Protein AF-A0AAU9UPI0-F1 (afdb_monomer_lite)

pLDDT: mean 71.2, std 18.66, range [28.48, 95.56]

Foldseek 3Di:
DPPLAFLQVVCVLVVHHSVVSVVVVVVVVVCCVPPVVVVVVPPDDDDDPVPADQLRQLVPPDPVQCVVPWDPPDDSVPTGRRDDDDPPPPPDDDDPDPVCPLVVCCVPHPNDDDDPCNVVLVVLCVVQAPPFQVVVVLCVVVVVVPDDFDWDFDALPDVVLLLPFAADPVLLCSQQSHCPLVLSLLNLVVVCPDPVNLWTKIKTKDPDCPSVVVDDADAKTKMWMWTADSVDRPDIKIKMWIAHSPPVDHHNRRGRHIAMPPPLRRGSHHPPHRHHHSVNSNVCVCSNHSNDSDRPDPVSVVVDPPPDD

Structure (mmCIF, N/CA/C/O backbone):
data_AF-A0AAU9UPI0-F1
#
_entry.id   AF-A0AAU9UPI0-F1
#
loop_
_atom_site.group_PDB
_atom_site.id
_atom_site.type_symbol
_atom_site.label_atom_id
_atom_site.label_alt_id
_atom_site.label_comp_id
_atom_site.label_asym_id
_atom_site.label_entity_id
_atom_site.label_seq_id
_atom_site.pdbx_PDB_ins_code
_atom_site.Cartn_x
_atom_site.Cartn_y
_atom_site.Cartn_z
_atom_site.occupancy
_atom_site.B_iso_or_equiv
_atom_site.auth_seq_id
_atom_site.auth_comp_id
_atom_site.auth_asym_id
_atom_site.auth_atom_id
_atom_site.pdbx_PDB_model_num
ATOM 1 N N . MET A 1 1 ? 9.953 6.992 -20.271 1.00 35.91 1 MET A N 1
ATOM 2 C CA . MET A 1 1 ? 10.575 7.250 -18.953 1.00 35.91 1 MET A CA 1
ATOM 3 C C . MET A 1 1 ? 9.525 7.067 -17.866 1.00 35.91 1 MET A C 1
ATOM 5 O O . MET A 1 1 ? 8.541 7.793 -17.879 1.00 35.91 1 MET A O 1
ATOM 9 N N . ARG A 1 2 ? 9.667 6.083 -16.971 1.00 40.28 2 ARG A N 1
ATOM 10 C CA . ARG A 1 2 ? 8.806 5.971 -15.779 1.00 40.28 2 ARG A CA 1
ATOM 11 C C . ARG A 1 2 ? 9.519 6.663 -14.615 1.00 40.28 2 ARG A C 1
ATOM 13 O O . ARG A 1 2 ? 10.226 6.003 -13.868 1.00 40.28 2 ARG A O 1
ATOM 20 N N . THR A 1 3 ? 9.372 7.983 -14.499 1.00 50.25 3 THR A N 1
ATOM 21 C CA . THR A 1 3 ? 9.937 8.751 -13.368 1.00 50.25 3 THR A CA 1
ATOM 22 C C . THR A 1 3 ? 9.089 8.630 -12.103 1.00 50.25 3 THR A C 1
ATOM 24 O O . THR A 1 3 ? 9.560 8.927 -11.015 1.00 50.25 3 THR A O 1
ATOM 27 N N . GLY A 1 4 ? 7.844 8.159 -12.239 1.00 50.91 4 GLY A N 1
ATOM 28 C CA . GLY A 1 4 ? 6.889 8.146 -11.138 1.00 50.91 4 GLY A CA 1
ATOM 29 C C . GLY A 1 4 ? 6.166 9.479 -10.945 1.00 50.91 4 GLY A C 1
ATOM 30 O O . GLY A 1 4 ? 5.407 9.577 -9.989 1.00 50.91 4 GLY A O 1
ATOM 31 N N . ASP A 1 5 ? 6.324 10.458 -11.845 1.00 57.25 5 ASP A N 1
ATOM 32 C CA . ASP A 1 5 ? 5.633 11.759 -11.835 1.00 57.25 5 ASP A CA 1
ATOM 33 C C . ASP A 1 5 ? 4.417 11.794 -12.780 1.00 57.25 5 ASP A C 1
ATOM 35 O O . ASP A 1 5 ? 4.385 11.094 -13.797 1.00 57.25 5 ASP A O 1
ATOM 39 N N . SER A 1 6 ? 3.418 12.632 -12.477 1.00 64.06 6 SER A N 1
ATOM 40 C CA . SER A 1 6 ? 2.303 12.910 -13.392 1.00 64.06 6 SER A CA 1
ATOM 41 C C . SER A 1 6 ? 2.735 13.694 -14.640 1.00 64.06 6 SER A C 1
ATOM 43 O O . SER A 1 6 ? 3.698 14.461 -14.628 1.00 64.06 6 SER A O 1
ATOM 45 N N . ASN A 1 7 ? 1.957 13.572 -15.723 1.00 71.94 7 ASN A N 1
ATOM 46 C CA . ASN A 1 7 ? 2.166 14.355 -16.950 1.00 71.94 7 ASN A CA 1
ATOM 47 C C . ASN A 1 7 ? 2.102 15.865 -16.706 1.00 71.94 7 ASN A C 1
ATOM 49 O O . ASN A 1 7 ? 2.760 16.624 -17.410 1.00 71.94 7 ASN A O 1
ATOM 53 N N . LYS A 1 8 ? 1.319 16.301 -15.716 1.00 71.94 8 LYS A N 1
ATOM 54 C CA . LYS A 1 8 ? 1.231 17.702 -15.312 1.00 71.94 8 LYS A CA 1
ATOM 55 C C . LYS A 1 8 ? 2.552 18.187 -14.723 1.00 71.94 8 LYS A C 1
ATOM 57 O O . LYS A 1 8 ? 3.098 19.176 -15.198 1.00 71.94 8 LYS A O 1
ATOM 62 N N . ARG A 1 9 ? 3.100 17.440 -13.757 1.00 66.56 9 ARG A N 1
ATOM 63 C CA . ARG A 1 9 ? 4.395 17.731 -13.122 1.00 66.56 9 ARG A CA 1
ATOM 64 C C . ARG A 1 9 ? 5.530 17.715 -14.138 1.00 66.56 9 ARG A C 1
ATOM 66 O O . ARG A 1 9 ? 6.339 18.637 -14.172 1.00 66.56 9 ARG A O 1
ATOM 73 N N . LEU A 1 10 ? 5.551 16.711 -15.009 1.00 74.44 10 LEU A N 1
ATOM 74 C CA . LEU A 1 10 ? 6.509 16.661 -16.108 1.00 74.44 10 LEU A CA 1
ATOM 75 C C . LEU A 1 10 ? 6.316 17.845 -17.065 1.00 74.44 10 LEU A C 1
ATOM 77 O O . LEU A 1 10 ? 7.292 18.485 -17.430 1.00 74.44 10 LEU A O 1
ATOM 81 N N . GLY A 1 11 ? 5.079 18.218 -17.398 1.00 76.94 11 GLY A N 1
ATOM 82 C CA . GLY A 1 11 ? 4.784 19.428 -18.168 1.00 76.94 11 GLY A CA 1
ATOM 83 C C . GLY A 1 11 ? 5.414 20.679 -17.557 1.00 76.94 11 GLY A C 1
ATOM 84 O O . GLY A 1 11 ? 6.133 21.390 -18.255 1.00 76.94 11 GLY A O 1
ATOM 85 N N . THR A 1 12 ? 5.252 20.892 -16.249 1.00 74.62 12 THR A N 1
ATOM 86 C CA . THR A 1 12 ? 5.899 21.997 -15.524 1.00 74.62 12 THR A CA 1
ATOM 87 C C . THR A 1 12 ? 7.425 21.951 -15.646 1.00 74.62 12 THR A C 1
ATOM 89 O O . THR A 1 12 ? 8.037 22.969 -15.969 1.00 74.62 12 THR A O 1
ATOM 92 N N . ILE A 1 13 ? 8.043 20.778 -15.460 1.00 73.81 13 ILE A N 1
ATOM 93 C CA . ILE A 1 13 ? 9.501 20.586 -15.592 1.00 73.81 13 ILE A CA 1
ATOM 94 C C . ILE A 1 13 ? 9.976 20.944 -17.008 1.00 73.81 13 ILE A C 1
ATOM 96 O O . ILE A 1 13 ? 10.960 21.660 -17.178 1.00 73.81 13 ILE A O 1
ATOM 100 N N . PHE A 1 14 ? 9.244 20.499 -18.027 1.00 78.06 14 PHE A N 1
ATOM 101 C CA . PHE A 1 14 ? 9.532 20.773 -19.436 1.00 78.06 14 PHE A CA 1
ATOM 102 C C . PHE A 1 14 ? 8.963 22.117 -19.925 1.00 78.06 14 PHE A C 1
ATOM 104 O O . PHE A 1 14 ? 8.949 22.369 -21.130 1.00 78.06 14 PHE A O 1
ATOM 111 N N . LYS A 1 15 ? 8.503 22.985 -19.009 1.00 86.00 15 LYS A N 1
ATOM 112 C CA . LYS A 1 15 ? 7.939 24.318 -19.289 1.00 86.00 15 LYS A CA 1
ATOM 113 C C . LYS A 1 15 ? 6.852 24.298 -20.372 1.00 86.00 15 LYS A C 1
ATOM 115 O O . LYS A 1 15 ? 6.832 25.126 -21.280 1.00 86.00 15 LYS A O 1
ATOM 120 N N . THR A 1 16 ? 5.945 23.332 -20.288 1.00 85.81 16 THR A N 1
ATOM 121 C CA . THR A 1 16 ? 4.878 23.108 -21.264 1.00 85.81 16 THR A CA 1
ATOM 122 C C . THR A 1 16 ? 3.566 22.713 -20.581 1.00 85.81 16 THR A C 1
ATOM 124 O O . THR A 1 16 ? 3.542 22.335 -19.412 1.00 85.81 16 THR A O 1
ATOM 127 N N . SER A 1 17 ? 2.440 22.799 -21.295 1.00 86.75 17 SER A N 1
ATOM 128 C CA . SER A 1 17 ? 1.146 22.379 -20.733 1.00 86.75 17 SER A CA 1
ATOM 129 C C . SER A 1 17 ? 1.080 20.855 -20.569 1.00 86.75 17 SER A C 1
ATOM 131 O O . SER A 1 17 ? 1.670 20.131 -21.368 1.00 86.75 17 SER A O 1
ATOM 133 N N . GLU A 1 18 ? 0.298 20.345 -19.608 1.00 82.00 18 GLU A N 1
ATOM 134 C CA . GLU A 1 18 ? 0.057 18.896 -19.434 1.00 82.00 18 GLU A CA 1
ATOM 135 C C . GLU A 1 18 ? -0.369 18.224 -20.752 1.00 82.00 18 GLU A C 1
ATOM 137 O O . GLU A 1 18 ? 0.109 17.146 -21.109 1.00 82.00 18 GLU A O 1
ATOM 142 N N . ARG A 1 19 ? -1.237 18.895 -21.521 1.00 79.94 19 ARG A N 1
ATOM 143 C CA . ARG A 1 19 ? -1.724 18.406 -22.816 1.00 79.94 19 ARG A CA 1
ATOM 144 C C . ARG A 1 19 ? -0.609 18.353 -23.857 1.00 79.94 19 ARG A C 1
ATOM 146 O O . ARG A 1 19 ? -0.523 17.384 -24.612 1.00 79.94 19 ARG A O 1
ATOM 153 N N . THR A 1 20 ? 0.227 19.384 -23.917 1.00 84.19 20 THR A N 1
ATOM 154 C CA . THR A 1 20 ? 1.367 19.440 -24.839 1.00 84.19 20 THR A CA 1
ATOM 155 C C . THR A 1 20 ? 2.420 18.408 -24.453 1.00 84.19 20 THR A C 1
ATOM 157 O O . THR A 1 20 ? 2.877 17.680 -25.327 1.00 84.19 20 THR A O 1
ATOM 160 N N . PHE A 1 21 ? 2.729 18.258 -23.162 1.00 83.69 21 PHE A N 1
ATOM 161 C CA . PHE A 1 21 ? 3.631 17.220 -22.671 1.00 83.69 21 PHE A CA 1
ATOM 162 C C . PHE A 1 21 ? 3.115 15.820 -23.009 1.00 83.69 21 PHE A C 1
ATOM 164 O O . PHE A 1 21 ? 3.856 15.006 -23.548 1.00 83.69 21 PHE A O 1
ATOM 171 N N . GLY A 1 22 ? 1.826 15.550 -22.779 1.00 77.94 22 GLY A N 1
ATOM 172 C CA . GLY A 1 22 ? 1.206 14.281 -23.159 1.00 77.94 22 GLY A CA 1
ATOM 173 C C . GLY A 1 22 ? 1.334 13.989 -24.659 1.00 77.94 22 GLY A C 1
ATOM 174 O O . GLY A 1 22 ? 1.616 12.854 -25.041 1.00 77.94 22 GLY A O 1
ATOM 175 N N . ARG A 1 23 ? 1.203 15.013 -25.517 1.00 83.81 23 ARG A N 1
ATOM 176 C CA . ARG A 1 23 ? 1.463 14.891 -26.963 1.00 83.81 23 ARG A CA 1
ATOM 177 C C . ARG A 1 23 ? 2.935 14.628 -27.263 1.00 83.81 23 ARG A C 1
ATOM 179 O O . ARG A 1 23 ? 3.210 13.722 -28.034 1.00 83.81 23 ARG A O 1
ATOM 186 N N . MET A 1 24 ? 3.861 15.362 -26.648 1.00 81.75 24 MET A N 1
ATOM 187 C CA . MET A 1 24 ? 5.304 15.152 -26.816 1.00 81.75 24 MET A CA 1
ATOM 188 C C . MET A 1 24 ? 5.717 13.743 -26.393 1.00 81.75 24 MET A C 1
ATOM 190 O O . MET A 1 24 ? 6.461 13.086 -27.109 1.00 81.75 24 MET A O 1
ATOM 194 N N . LEU A 1 25 ? 5.193 13.247 -25.270 1.00 74.88 25 LEU A N 1
ATOM 195 C CA . LEU A 1 25 ? 5.440 11.891 -24.789 1.00 74.88 25 LEU A CA 1
ATOM 196 C C . LEU A 1 25 ? 4.897 10.849 -25.771 1.00 74.88 25 LEU A C 1
ATOM 198 O O . LEU A 1 25 ? 5.579 9.867 -26.059 1.00 74.88 25 LEU A O 1
ATOM 202 N N . LYS A 1 26 ? 3.692 11.075 -26.309 1.00 74.44 26 LYS A N 1
ATOM 203 C CA . LYS A 1 26 ? 3.104 10.222 -27.345 1.00 74.44 26 LYS A CA 1
ATOM 204 C C . LYS A 1 26 ? 3.970 10.213 -28.607 1.00 74.44 26 LYS A C 1
ATOM 206 O O . LYS A 1 26 ? 4.364 9.140 -29.037 1.00 74.44 26 LYS A O 1
ATOM 211 N N . THR A 1 27 ? 4.347 11.380 -29.126 1.00 78.69 27 THR A N 1
ATOM 212 C CA . THR A 1 27 ? 5.208 11.514 -30.311 1.00 78.69 27 THR A CA 1
ATOM 213 C C . THR A 1 27 ? 6.587 10.901 -30.091 1.00 78.69 27 THR A C 1
ATOM 215 O O . THR A 1 27 ? 7.084 10.204 -30.966 1.00 78.69 27 THR A O 1
ATOM 218 N N . ALA A 1 28 ? 7.197 11.088 -28.920 1.00 67.69 28 ALA A N 1
ATOM 219 C CA . ALA A 1 28 ? 8.463 10.446 -28.575 1.00 67.69 28 ALA A CA 1
ATOM 220 C C . ALA A 1 28 ? 8.321 8.918 -28.517 1.00 67.69 28 ALA A C 1
ATOM 222 O O . ALA A 1 28 ? 9.194 8.204 -28.994 1.00 67.69 28 ALA A O 1
ATOM 223 N N . THR A 1 29 ? 7.207 8.409 -27.983 1.00 59.78 29 THR A N 1
ATOM 224 C CA . THR A 1 29 ? 6.908 6.968 -27.968 1.00 59.78 29 THR A CA 1
ATOM 225 C C . THR A 1 29 ? 6.712 6.432 -29.386 1.00 59.78 29 THR A C 1
ATOM 227 O O . THR A 1 29 ? 7.269 5.395 -29.720 1.00 59.78 29 THR A O 1
ATOM 230 N N . GLU A 1 30 ? 5.971 7.145 -30.232 1.00 65.19 30 GLU A N 1
ATOM 231 C CA . GLU A 1 30 ? 5.756 6.793 -31.640 1.00 65.19 30 GLU A CA 1
ATOM 232 C C . GLU A 1 30 ? 7.063 6.825 -32.438 1.00 65.19 30 GLU A C 1
ATOM 234 O O . GLU A 1 30 ? 7.337 5.893 -33.179 1.00 65.19 30 GLU A O 1
ATOM 239 N N . SER A 1 31 ? 7.909 7.836 -32.233 1.00 62.84 31 SER A N 1
ATOM 240 C CA . SER A 1 31 ? 9.221 7.936 -32.893 1.00 62.84 31 SER A CA 1
ATOM 241 C C . SER A 1 31 ? 10.154 6.817 -32.424 1.00 62.84 31 SER A C 1
ATOM 243 O O . SER A 1 31 ? 10.840 6.188 -33.220 1.00 62.84 31 SER A O 1
ATOM 245 N N . LEU A 1 32 ? 10.132 6.474 -31.132 1.00 54.03 32 LEU A N 1
ATOM 246 C CA . LEU A 1 32 ? 10.860 5.306 -30.637 1.00 54.03 32 LEU A CA 1
ATOM 247 C C . LEU A 1 32 ? 10.332 4.003 -31.258 1.00 54.03 32 LEU A C 1
ATOM 249 O O . LEU A 1 32 ? 11.124 3.129 -31.579 1.00 54.03 32 LEU A O 1
ATOM 253 N N . LEU A 1 33 ? 9.021 3.859 -31.455 1.00 54.03 33 LEU A N 1
ATOM 254 C CA . LEU A 1 33 ? 8.425 2.662 -32.060 1.00 54.03 33 LEU A CA 1
ATOM 255 C C . LEU A 1 33 ? 8.643 2.559 -33.574 1.00 54.03 33 LEU A C 1
ATOM 257 O O . LEU A 1 33 ? 8.732 1.445 -34.080 1.00 54.03 33 LEU A O 1
ATOM 261 N N . ASN A 1 34 ? 8.708 3.685 -34.281 1.00 57.69 34 ASN A N 1
ATOM 262 C CA . ASN A 1 34 ? 8.797 3.726 -35.742 1.00 57.69 34 ASN A CA 1
ATOM 263 C C . ASN A 1 34 ? 10.236 3.852 -36.248 1.00 57.69 34 ASN A C 1
ATOM 265 O O . ASN A 1 34 ? 10.554 3.311 -37.301 1.00 57.69 34 ASN A O 1
ATOM 269 N N . ASP A 1 35 ? 11.106 4.518 -35.490 1.00 60.16 35 ASP A N 1
ATOM 270 C CA . ASP A 1 35 ? 12.477 4.792 -35.916 1.00 60.16 35 ASP A CA 1
ATOM 271 C C . ASP A 1 35 ? 13.465 3.958 -35.097 1.00 60.16 35 ASP A C 1
ATOM 273 O O . ASP A 1 35 ? 14.293 3.242 -35.649 1.00 60.16 35 ASP A O 1
ATOM 277 N N . PHE A 1 36 ? 13.359 3.972 -33.765 1.00 50.38 36 PHE A N 1
ATOM 278 C CA . PHE A 1 36 ? 14.353 3.325 -32.900 1.00 50.38 36 PHE A CA 1
ATOM 279 C C . PHE A 1 36 ? 14.189 1.799 -32.823 1.00 50.38 36 PHE A C 1
ATOM 281 O O . PHE A 1 36 ? 15.163 1.070 -33.005 1.00 50.38 36 PHE A O 1
ATOM 288 N N . VAL A 1 37 ? 12.971 1.299 -32.588 1.00 49.59 37 VAL A N 1
ATOM 289 C CA . VAL A 1 37 ? 12.676 -0.142 -32.485 1.00 49.59 37 VAL A CA 1
ATOM 290 C C . VAL A 1 37 ? 12.970 -0.871 -33.799 1.00 49.59 37 VAL A C 1
ATOM 292 O O . VAL A 1 37 ? 13.623 -1.911 -33.735 1.00 49.59 37 VAL A O 1
ATOM 295 N N . PRO A 1 38 ? 12.597 -0.353 -34.986 1.00 50.03 38 PRO A N 1
ATOM 296 C CA . PRO A 1 38 ? 12.927 -1.004 -36.242 1.00 50.03 38 PRO A CA 1
ATOM 297 C C . PRO A 1 38 ? 14.422 -0.949 -36.521 1.00 50.03 38 PRO A C 1
ATOM 299 O O . PRO A 1 38 ? 14.971 -1.971 -36.897 1.00 50.03 38 PRO A O 1
ATOM 302 N N . ILE A 1 39 ? 15.121 0.161 -36.261 1.00 48.25 39 ILE A N 1
ATOM 303 C CA . ILE A 1 39 ? 16.579 0.230 -36.465 1.00 48.25 39 ILE A CA 1
ATOM 304 C C . ILE A 1 39 ? 17.319 -0.779 -35.571 1.00 48.25 39 ILE A C 1
ATOM 306 O O . ILE A 1 39 ? 18.186 -1.492 -36.071 1.00 48.25 39 ILE A O 1
ATOM 310 N N . LEU A 1 40 ? 16.935 -0.930 -34.299 1.00 40.62 40 LEU A N 1
ATOM 311 C CA . LEU A 1 40 ? 17.481 -1.964 -33.404 1.00 40.62 40 LEU A CA 1
ATOM 312 C C . LEU A 1 40 ? 17.065 -3.391 -33.796 1.00 40.62 40 LEU A C 1
ATOM 314 O O . LEU A 1 40 ? 17.844 -4.317 -33.608 1.00 40.62 40 LEU A O 1
ATOM 318 N N . CYS A 1 41 ? 15.874 -3.580 -34.371 1.00 41.84 41 CYS A N 1
ATOM 319 C CA . CYS A 1 41 ? 15.445 -4.875 -34.916 1.00 41.84 41 CYS A CA 1
ATOM 320 C C . CYS A 1 41 ? 16.104 -5.210 -36.265 1.00 41.84 41 CYS A C 1
ATOM 322 O O . CYS A 1 41 ? 16.160 -6.379 -36.641 1.00 41.84 41 CYS A O 1
ATOM 324 N N . THR A 1 42 ? 16.580 -4.208 -37.009 1.00 40.50 42 THR A N 1
ATOM 325 C CA . THR A 1 42 ? 17.110 -4.379 -38.372 1.00 40.50 42 THR A CA 1
ATOM 326 C C . THR A 1 42 ? 18.639 -4.448 -38.379 1.00 40.50 42 THR A C 1
ATOM 328 O O . THR A 1 42 ? 19.208 -5.198 -39.172 1.00 40.50 42 THR A O 1
ATOM 331 N N . LEU A 1 43 ? 19.330 -3.735 -37.479 1.00 41.00 43 LEU A N 1
ATOM 332 C CA . LEU A 1 43 ? 20.790 -3.786 -37.343 1.00 41.00 43 LEU A CA 1
ATOM 333 C C . LEU A 1 43 ? 21.232 -4.788 -36.263 1.00 41.00 43 LEU A C 1
ATOM 335 O O . LEU A 1 43 ? 21.648 -4.423 -35.169 1.00 41.00 43 LEU A O 1
ATOM 339 N N . TYR A 1 44 ? 21.245 -6.049 -36.697 1.00 38.56 44 TYR A N 1
ATOM 340 C CA . TYR A 1 44 ? 21.911 -7.226 -36.132 1.00 38.56 44 TYR A CA 1
ATOM 341 C C . TYR A 1 44 ? 21.112 -8.096 -35.142 1.00 38.56 44 TYR A C 1
ATOM 343 O O . TYR A 1 44 ? 21.105 -7.882 -33.939 1.00 38.56 44 TYR A O 1
ATOM 351 N N . VAL A 1 45 ? 20.666 -9.240 -35.684 1.00 43.41 45 VAL A N 1
ATOM 352 C CA . VAL A 1 45 ? 20.845 -10.562 -35.059 1.00 43.41 45 VAL A CA 1
ATOM 353 C C . VAL A 1 45 ? 19.800 -10.942 -33.984 1.00 43.41 45 VAL A C 1
ATOM 355 O O . VAL A 1 45 ? 19.891 -10.600 -32.812 1.00 43.41 45 VAL A O 1
ATOM 358 N N . TYR A 1 46 ? 18.860 -11.783 -34.442 1.00 44.41 46 TYR A N 1
ATOM 359 C CA . TYR A 1 46 ? 17.815 -12.545 -33.733 1.00 44.41 46 TYR A CA 1
ATOM 360 C C . TYR A 1 46 ? 16.436 -11.869 -33.576 1.00 44.41 46 TYR A C 1
ATOM 362 O O . TYR A 1 46 ? 16.221 -11.062 -32.681 1.00 44.41 46 TYR A O 1
ATOM 370 N N . LEU A 1 47 ? 15.475 -12.382 -34.370 1.00 45.91 47 LEU A N 1
ATOM 371 C CA . LEU A 1 47 ? 14.002 -12.286 -34.247 1.00 45.91 47 LEU A CA 1
ATOM 372 C C . LEU A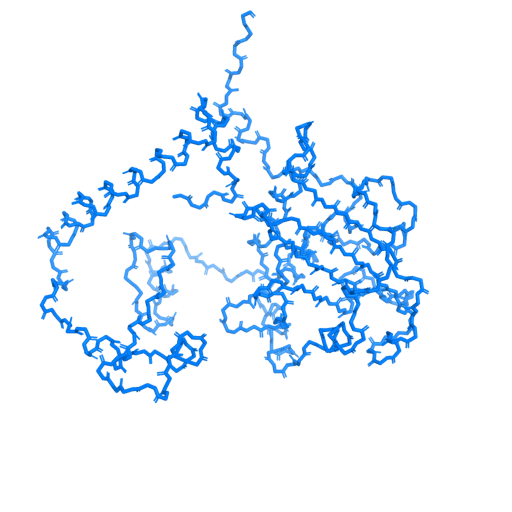 1 47 ? 13.301 -11.192 -35.090 1.00 45.91 47 LEU A C 1
ATOM 374 O O . LEU A 1 47 ? 12.558 -10.366 -34.572 1.00 45.91 47 LEU A O 1
ATOM 378 N N . GLY A 1 48 ? 13.455 -11.234 -36.422 1.00 44.78 48 GLY A N 1
ATOM 379 C CA . GLY A 1 48 ? 12.572 -10.500 -37.355 1.00 44.78 48 GLY A CA 1
ATOM 380 C C . GLY A 1 48 ? 11.139 -11.061 -37.365 1.00 44.78 48 GLY A C 1
ATOM 381 O O . GLY A 1 48 ? 10.974 -12.227 -37.040 1.00 44.78 48 GLY A O 1
ATOM 382 N N . PHE A 1 49 ? 10.104 -10.282 -37.715 1.00 42.62 49 PHE A N 1
ATOM 383 C CA . PHE A 1 49 ? 8.664 -10.630 -37.575 1.00 42.62 49 PHE A CA 1
ATOM 384 C C . PHE A 1 49 ? 8.216 -11.993 -38.140 1.00 42.62 49 PHE A C 1
ATOM 386 O O . PHE A 1 49 ? 7.187 -12.515 -37.718 1.00 42.62 49 PHE A O 1
ATOM 393 N N . ASP A 1 50 ? 9.008 -12.605 -39.014 1.00 49.38 50 ASP A N 1
ATOM 394 C CA . ASP A 1 50 ? 8.766 -13.942 -39.563 1.00 49.38 50 ASP A CA 1
ATOM 395 C C . ASP A 1 50 ? 9.095 -15.094 -38.589 1.00 49.38 50 ASP A C 1
ATOM 397 O O . ASP A 1 50 ? 8.857 -16.260 -38.896 1.00 49.38 50 ASP A O 1
ATOM 401 N N . HIS A 1 51 ? 9.641 -14.804 -37.401 1.00 53.22 51 HIS A N 1
ATOM 402 C CA . HIS A 1 51 ? 10.073 -15.831 -36.444 1.00 53.22 51 HIS A CA 1
ATOM 403 C C . HIS A 1 51 ? 8.933 -16.470 -35.638 1.00 53.22 51 HIS A C 1
ATOM 405 O O . HIS A 1 51 ? 9.095 -17.576 -35.117 1.00 53.22 51 HIS A O 1
ATOM 411 N N . ILE A 1 52 ? 7.807 -15.770 -35.468 1.00 57.16 52 ILE A N 1
ATOM 412 C CA . ILE A 1 52 ? 6.662 -16.274 -34.711 1.00 57.16 52 ILE A CA 1
ATOM 413 C C . ILE A 1 52 ? 5.355 -15.714 -35.271 1.00 57.16 52 ILE A C 1
ATOM 415 O O . ILE A 1 52 ? 5.122 -14.509 -35.327 1.00 57.16 52 ILE A O 1
ATOM 419 N N . THR A 1 53 ? 4.471 -16.609 -35.691 1.00 69.12 53 THR A N 1
ATOM 420 C CA . THR A 1 53 ? 3.138 -16.250 -36.181 1.00 69.12 53 THR A CA 1
ATOM 421 C C . THR A 1 53 ? 2.233 -15.825 -35.024 1.00 69.12 53 THR A C 1
ATOM 423 O O . THR A 1 53 ? 2.401 -16.262 -33.884 1.00 69.12 53 THR A O 1
ATOM 426 N N . ARG A 1 54 ? 1.194 -15.027 -35.310 1.00 69.62 54 ARG A N 1
ATOM 427 C CA . ARG A 1 54 ? 0.172 -14.650 -34.313 1.00 69.62 54 ARG A CA 1
ATOM 428 C C . ARG A 1 54 ? -0.399 -15.871 -33.582 1.00 69.62 54 ARG A C 1
ATOM 430 O O . ARG A 1 54 ? -0.572 -15.817 -32.370 1.00 69.62 54 ARG A O 1
ATOM 437 N N . ALA A 1 55 ? -0.667 -16.960 -34.304 1.00 71.31 55 ALA A N 1
ATOM 438 C CA . ALA A 1 55 ? -1.175 -18.201 -33.721 1.00 71.31 55 ALA A CA 1
ATOM 439 C C . ALA A 1 55 ? -0.184 -18.807 -32.712 1.00 71.31 55 ALA A C 1
ATOM 441 O O . ALA A 1 55 ? -0.578 -19.153 -31.602 1.00 71.31 55 ALA A O 1
ATOM 442 N N . GLN A 1 56 ? 1.109 -18.830 -33.047 1.00 69.12 56 GLN A N 1
ATOM 443 C CA . GLN A 1 56 ? 2.165 -19.307 -32.149 1.00 69.12 56 GLN A CA 1
ATOM 444 C C . GLN A 1 56 ? 2.359 -18.404 -30.920 1.00 69.12 56 GLN A C 1
ATOM 446 O O . GLN A 1 56 ? 2.708 -18.898 -29.852 1.00 69.12 56 GLN A O 1
ATOM 451 N N . VAL A 1 57 ? 2.123 -17.091 -31.025 1.00 69.56 57 VAL A N 1
ATOM 452 C CA . VAL A 1 57 ? 2.135 -16.191 -29.854 1.00 69.56 57 VAL A CA 1
ATOM 453 C C . VAL A 1 57 ? 0.945 -16.480 -28.935 1.00 69.56 57 VAL A C 1
ATOM 455 O O . VAL A 1 57 ? 1.119 -16.563 -27.724 1.00 69.56 57 VAL A O 1
ATOM 458 N N . VAL A 1 58 ? -0.250 -16.662 -29.505 1.00 74.75 58 VAL A N 1
ATOM 459 C CA . VAL A 1 58 ? -1.479 -16.986 -28.758 1.00 74.75 58 VAL A CA 1
ATOM 460 C C . VAL A 1 58 ? -1.349 -18.323 -28.026 1.00 74.75 58 VAL A C 1
ATOM 462 O O . VAL A 1 58 ? -1.741 -18.423 -26.866 1.00 74.75 58 VAL A O 1
ATOM 465 N N . GLU A 1 59 ? -0.764 -19.335 -28.669 1.00 75.38 59 GLU A N 1
ATOM 466 C CA . GLU A 1 59 ? -0.490 -20.641 -28.054 1.00 75.38 59 GLU A CA 1
ATOM 467 C C . GLU A 1 59 ? 0.478 -20.535 -26.865 1.00 75.38 59 GLU A C 1
ATOM 469 O O . GLU A 1 59 ? 0.361 -21.275 -25.891 1.00 75.38 59 GLU A O 1
ATOM 474 N N . ARG A 1 60 ? 1.397 -19.564 -26.901 1.00 74.06 60 ARG A N 1
ATOM 475 C CA . ARG A 1 60 ? 2.356 -19.290 -25.822 1.00 74.06 60 ARG A CA 1
ATOM 476 C C . ARG A 1 60 ? 1.811 -18.376 -24.724 1.00 74.06 60 ARG A C 1
ATOM 478 O O . ARG A 1 60 ? 2.580 -17.979 -23.845 1.00 74.06 60 ARG A O 1
ATOM 485 N N . ASN A 1 61 ? 0.519 -18.035 -24.736 1.00 78.00 61 ASN A N 1
ATOM 486 C CA . ASN A 1 61 ? -0.093 -17.308 -23.628 1.00 78.00 61 ASN A CA 1
ATOM 487 C C . ASN A 1 61 ? 0.140 -18.086 -22.326 1.00 78.00 61 ASN A C 1
ATOM 489 O O . ASN A 1 61 ? -0.330 -19.211 -22.152 1.00 78.00 61 ASN A O 1
ATOM 493 N N . LEU A 1 62 ? 0.859 -17.470 -21.389 1.00 67.88 62 LEU A N 1
ATOM 494 C CA . LEU A 1 62 ? 1.083 -18.067 -20.079 1.00 67.88 62 LEU A CA 1
ATOM 495 C C . LEU A 1 62 ? -0.262 -18.264 -19.367 1.00 67.88 62 LEU A C 1
ATOM 497 O O . LEU A 1 62 ? -1.159 -17.426 -19.476 1.00 67.88 62 LEU A O 1
ATOM 501 N N . PHE A 1 63 ? -0.369 -19.348 -18.597 1.00 68.12 63 PHE A N 1
ATOM 502 C CA . PHE A 1 63 ? -1.592 -19.733 -17.883 1.00 68.12 63 PHE A CA 1
ATOM 503 C C . PHE A 1 63 ? -2.222 -18.564 -17.112 1.00 68.12 63 PHE A C 1
ATOM 505 O O . PHE A 1 63 ? -3.415 -18.301 -17.235 1.00 68.12 63 PHE A O 1
ATOM 512 N N . LEU A 1 64 ? -1.403 -17.818 -16.364 1.00 54.88 64 LEU A N 1
ATOM 513 C CA . LEU A 1 64 ? -1.882 -16.743 -15.499 1.00 54.88 64 LEU A CA 1
ATOM 514 C C . LEU A 1 64 ? -2.389 -15.513 -16.287 1.00 54.88 64 LEU A C 1
ATOM 516 O O . LEU A 1 64 ? -3.519 -15.094 -16.043 1.00 54.88 64 LEU A O 1
ATOM 520 N N . PRO A 1 65 ? -1.645 -14.937 -17.254 1.00 61.19 65 PRO A N 1
ATOM 521 C CA . PRO A 1 65 ? -2.193 -13.925 -18.155 1.00 61.19 65 PRO A CA 1
ATOM 522 C C . PRO A 1 65 ? -3.441 -14.389 -18.906 1.00 61.19 65 PRO A C 1
ATOM 524 O O . PRO A 1 65 ? -4.375 -13.606 -19.032 1.00 61.19 65 PRO A O 1
ATOM 527 N N . ASN A 1 66 ? -3.497 -15.648 -19.347 1.00 70.75 66 ASN A N 1
ATOM 528 C CA . ASN A 1 66 ? -4.666 -16.186 -20.043 1.00 70.75 66 ASN A CA 1
ATOM 529 C C . ASN A 1 66 ? -5.903 -16.258 -19.135 1.00 70.75 66 ASN A C 1
ATOM 531 O O . ASN A 1 66 ? -6.996 -15.921 -19.571 1.00 70.75 66 ASN A O 1
ATOM 535 N N . ALA A 1 67 ? -5.730 -16.602 -17.858 1.00 66.75 67 ALA A N 1
ATOM 536 C CA . ALA A 1 67 ? -6.808 -16.578 -16.870 1.00 66.75 67 ALA A CA 1
ATOM 537 C C . ALA A 1 67 ? -7.282 -15.154 -16.510 1.00 66.75 67 ALA A C 1
ATOM 539 O O . ALA A 1 67 ? -8.418 -14.973 -16.087 1.00 66.75 67 ALA A O 1
ATOM 540 N N . LEU A 1 68 ? -6.414 -14.145 -16.645 1.00 59.81 68 LEU A N 1
ATOM 541 C CA . LEU A 1 68 ? -6.709 -12.759 -16.257 1.00 59.81 68 LEU A CA 1
ATOM 542 C C . LEU A 1 68 ? -7.215 -11.884 -17.411 1.00 59.81 68 LEU A C 1
ATOM 544 O O . LEU A 1 68 ? -7.998 -10.966 -17.182 1.00 59.81 68 LEU A O 1
ATOM 548 N N . PHE A 1 69 ? -6.716 -12.119 -18.624 1.00 69.31 69 PHE A N 1
ATOM 549 C CA . PHE A 1 69 ? -6.919 -11.254 -19.793 1.00 69.31 69 PHE A CA 1
ATOM 550 C C . PHE A 1 69 ? -7.310 -12.027 -21.058 1.00 69.31 69 PHE A C 1
ATOM 552 O O . PHE A 1 69 ? -7.557 -11.409 -22.096 1.00 69.31 69 PHE A O 1
ATOM 559 N N . GLY A 1 70 ? -7.310 -13.360 -21.000 1.00 67.94 70 GLY A N 1
ATOM 560 C CA . GLY A 1 70 ? -7.741 -14.214 -22.098 1.00 67.94 70 GLY A CA 1
ATOM 561 C C . GLY A 1 70 ? -9.249 -14.446 -22.094 1.00 67.94 70 GLY A C 1
ATOM 562 O O . GLY A 1 70 ? -9.936 -14.159 -21.120 1.00 67.94 70 GLY A O 1
ATOM 563 N N . ASN A 1 71 ? -9.736 -15.003 -23.201 1.00 69.25 71 ASN A N 1
ATOM 564 C CA . ASN A 1 71 ? -11.067 -15.592 -23.318 1.00 69.25 71 ASN A CA 1
ATOM 565 C C . ASN A 1 71 ? -10.871 -17.074 -23.673 1.00 69.25 71 ASN A C 1
ATOM 567 O O . ASN A 1 71 ? -10.691 -17.404 -24.849 1.00 69.25 71 ASN A O 1
ATOM 571 N N . PRO A 1 72 ? -10.782 -17.969 -22.674 1.00 62.78 72 PRO A N 1
ATOM 572 C CA . PRO A 1 72 ? -10.488 -19.380 -22.916 1.00 62.78 72 PRO A CA 1
ATOM 573 C C . PRO A 1 72 ? -11.622 -20.104 -23.659 1.00 62.78 72 PRO A C 1
ATOM 575 O O . PRO A 1 72 ? -11.331 -21.036 -24.417 1.00 62.78 72 PRO A O 1
ATOM 578 N N . ASP A 1 73 ? -12.861 -19.630 -23.489 1.00 68.50 73 ASP A N 1
ATOM 579 C CA . ASP A 1 73 ? -14.087 -20.210 -24.052 1.00 68.50 73 ASP A CA 1
ATOM 580 C C . ASP A 1 73 ? -14.375 -19.772 -25.502 1.00 68.50 73 ASP A C 1
ATOM 582 O O . ASP A 1 73 ? -15.207 -20.380 -26.175 1.00 68.50 73 ASP A O 1
ATOM 586 N N . ASP A 1 74 ? -13.667 -18.756 -26.011 1.00 67.25 74 ASP A N 1
ATOM 587 C CA . ASP A 1 74 ? -13.795 -18.311 -27.402 1.00 67.25 74 ASP A CA 1
ATOM 588 C C . ASP A 1 74 ? -13.108 -19.290 -28.368 1.00 67.25 74 ASP A C 1
ATOM 590 O O . ASP A 1 74 ? -12.146 -19.998 -28.028 1.00 67.25 74 ASP A O 1
ATOM 594 N N . ASN A 1 75 ? -13.568 -19.280 -29.623 1.00 70.00 75 ASN A N 1
ATOM 595 C CA . ASN A 1 75 ? -12.974 -20.052 -30.711 1.00 70.00 75 ASN A CA 1
ATOM 596 C C . ASN A 1 75 ? -11.447 -19.796 -30.782 1.00 70.00 75 ASN A C 1
ATOM 598 O O . ASN A 1 75 ? -11.022 -18.638 -30.732 1.00 70.00 75 ASN A O 1
ATOM 602 N N . PRO A 1 76 ? -10.597 -20.833 -30.939 1.00 64.75 76 PRO A N 1
ATOM 603 C CA . PRO A 1 76 ? -9.146 -20.684 -31.076 1.00 64.75 76 PRO A CA 1
ATOM 604 C C . PRO A 1 76 ? -8.680 -19.617 -32.080 1.00 64.75 76 PRO A C 1
ATOM 606 O O . PRO A 1 76 ? -7.640 -18.996 -31.860 1.00 64.75 76 PRO A O 1
ATOM 609 N N . ALA A 1 77 ? -9.447 -19.363 -33.145 1.00 65.25 77 ALA A N 1
ATOM 610 C CA . ALA A 1 77 ? -9.151 -18.309 -34.120 1.00 65.25 77 ALA A CA 1
ATOM 611 C C . ALA A 1 77 ? -9.304 -16.879 -33.550 1.00 65.25 77 ALA A C 1
ATOM 613 O O . ALA A 1 77 ? -8.587 -15.959 -33.960 1.00 65.25 77 ALA A O 1
ATOM 614 N N . GLU A 1 78 ? -10.198 -16.697 -32.578 1.00 68.06 78 GLU A N 1
ATOM 615 C CA . GLU A 1 78 ? -10.558 -15.408 -31.971 1.00 68.06 78 GLU A CA 1
ATOM 616 C C . GLU A 1 78 ? -9.754 -15.096 -30.703 1.00 68.06 78 GLU A C 1
ATOM 618 O O . GLU A 1 78 ? -9.712 -13.947 -30.247 1.00 68.06 78 GLU A O 1
ATOM 623 N N . ARG A 1 79 ? -9.031 -16.090 -30.172 1.00 76.19 79 ARG A N 1
ATOM 624 C CA . ARG A 1 79 ? -8.147 -15.912 -29.018 1.00 76.19 79 ARG A CA 1
ATOM 625 C C . ARG A 1 79 ? -7.124 -14.806 -29.271 1.00 76.19 79 ARG A C 1
ATOM 627 O O . ARG A 1 79 ? -6.524 -14.682 -30.345 1.00 76.19 79 ARG A O 1
ATOM 634 N N . ARG A 1 80 ? -6.938 -13.965 -28.254 1.00 73.62 80 ARG A N 1
ATOM 635 C CA . ARG A 1 80 ? -6.058 -12.793 -28.304 1.00 73.62 80 ARG A CA 1
ATOM 636 C C . ARG A 1 80 ? -4.678 -13.141 -27.758 1.00 73.62 80 ARG A C 1
ATOM 638 O O . ARG A 1 80 ? -4.555 -13.852 -26.764 1.00 73.62 80 ARG A O 1
ATOM 645 N N . ALA A 1 81 ? -3.640 -12.620 -28.405 1.00 74.25 81 ALA A N 1
ATOM 646 C CA . ALA A 1 81 ? -2.281 -12.693 -27.885 1.00 74.25 81 ALA A CA 1
ATOM 647 C C . ALA A 1 81 ? -2.168 -11.768 -26.669 1.00 74.25 81 ALA A C 1
ATOM 649 O O . ALA A 1 81 ? -2.609 -10.617 -26.732 1.00 74.25 81 ALA A O 1
ATOM 650 N N . ILE A 1 82 ? -1.589 -12.260 -25.577 1.00 72.56 82 ILE A N 1
ATOM 651 C CA . ILE A 1 82 ? -1.444 -11.492 -24.340 1.00 72.56 82 ILE A CA 1
ATOM 652 C C . ILE A 1 82 ? 0.025 -11.136 -24.167 1.00 72.56 82 ILE A C 1
ATOM 654 O O . ILE A 1 82 ? 0.856 -11.976 -23.831 1.00 72.56 82 ILE A O 1
ATOM 658 N N . VAL A 1 83 ? 0.337 -9.863 -24.398 1.00 61.41 83 VAL A N 1
ATOM 659 C CA . VAL A 1 83 ? 1.699 -9.334 -24.311 1.00 61.41 83 VAL A CA 1
ATOM 660 C C . VAL A 1 83 ? 1.820 -8.451 -23.074 1.00 61.41 83 VAL A C 1
ATOM 662 O O . VAL A 1 83 ? 1.055 -7.503 -22.898 1.00 61.41 83 VAL A O 1
ATOM 665 N N . ILE A 1 84 ? 2.796 -8.754 -22.215 1.00 57.06 84 ILE A N 1
ATOM 666 C CA . ILE A 1 84 ? 3.129 -7.945 -21.037 1.00 57.06 84 ILE A CA 1
ATOM 667 C C . ILE A 1 84 ? 4.473 -7.268 -21.296 1.00 57.06 84 ILE A C 1
ATOM 669 O O . ILE A 1 84 ? 5.525 -7.893 -21.183 1.00 57.06 84 ILE A O 1
ATOM 673 N N . CYS A 1 85 ? 4.432 -5.981 -21.636 1.00 47.78 85 CYS A N 1
ATOM 674 C CA . CYS A 1 85 ? 5.629 -5.164 -21.819 1.00 47.78 85 CYS A CA 1
ATOM 675 C C . CYS A 1 85 ? 5.956 -4.427 -20.514 1.00 47.78 85 CYS A C 1
ATOM 677 O O . CYS A 1 85 ? 5.270 -3.471 -20.142 1.00 47.78 85 CYS A O 1
ATOM 679 N N . ASP A 1 86 ? 7.005 -4.858 -19.815 1.00 46.44 86 ASP A N 1
ATOM 680 C CA . ASP A 1 86 ? 7.610 -4.085 -18.729 1.00 46.44 86 ASP A CA 1
ATOM 681 C C . ASP A 1 86 ? 8.755 -3.203 -19.280 1.00 46.44 86 ASP A C 1
ATOM 683 O O . ASP A 1 86 ? 9.348 -3.496 -20.313 1.00 46.44 86 ASP A O 1
ATOM 687 N N . GLY A 1 87 ? 9.007 -2.054 -18.649 1.00 38.19 87 GLY A N 1
ATOM 688 C CA . GLY A 1 87 ? 9.902 -0.995 -19.142 1.00 38.19 87 GLY A CA 1
ATOM 689 C C . GLY A 1 87 ? 11.387 -1.200 -18.825 1.00 38.19 87 GLY A C 1
ATOM 690 O O . GLY A 1 87 ? 12.206 -0.362 -19.183 1.00 38.19 87 GLY A O 1
ATOM 691 N N . SER A 1 88 ? 11.738 -2.301 -18.168 1.00 46.62 88 SER A N 1
ATOM 692 C CA . SER A 1 88 ? 13.102 -2.667 -17.756 1.00 46.62 88 SER A CA 1
ATOM 693 C C . SER A 1 88 ? 14.020 -3.151 -18.906 1.00 46.62 88 SER A C 1
ATOM 695 O O . SER A 1 88 ? 15.121 -3.623 -18.647 1.00 46.62 88 SER A O 1
ATOM 697 N N . TYR A 1 89 ? 13.580 -3.086 -20.171 1.00 45.78 89 TYR A N 1
ATOM 698 C CA . TYR A 1 89 ? 14.003 -4.018 -21.235 1.00 45.78 89 TYR A CA 1
ATOM 699 C C . TYR A 1 89 ? 14.792 -3.421 -22.411 1.00 45.78 89 TYR A C 1
ATOM 701 O O . TYR A 1 89 ? 14.987 -4.107 -23.407 1.00 45.78 89 TYR A O 1
ATOM 709 N N . ILE A 1 90 ? 15.278 -2.179 -22.346 1.00 41.47 90 ILE A N 1
ATOM 710 C CA . ILE A 1 90 ? 15.990 -1.603 -23.509 1.00 41.47 90 ILE A CA 1
ATOM 711 C C . ILE A 1 90 ? 17.393 -2.222 -23.703 1.00 41.47 90 ILE A C 1
ATOM 713 O O . ILE A 1 90 ? 17.905 -2.205 -24.815 1.00 41.47 90 ILE A O 1
ATOM 717 N N . TYR A 1 91 ? 17.991 -2.837 -22.671 1.00 36.09 91 TYR A N 1
ATOM 718 C CA . TYR A 1 91 ? 19.391 -3.296 -22.735 1.00 36.09 91 TYR A CA 1
ATOM 719 C C . TYR A 1 91 ? 19.663 -4.734 -22.261 1.00 36.09 91 TYR A C 1
ATOM 721 O O . TYR A 1 91 ? 20.813 -5.159 -22.272 1.00 36.09 91 TYR A O 1
ATOM 729 N N . LEU A 1 92 ? 18.650 -5.507 -21.851 1.00 37.22 92 LEU A N 1
ATOM 730 C CA . LEU A 1 92 ? 18.846 -6.871 -21.336 1.00 37.22 92 LEU A CA 1
ATOM 731 C C . LEU A 1 92 ? 17.786 -7.830 -21.890 1.00 37.22 92 LEU A C 1
ATOM 733 O O . LEU A 1 92 ? 16.601 -7.710 -21.572 1.00 37.22 92 LEU A O 1
ATOM 737 N N . GLN A 1 93 ? 18.220 -8.827 -22.669 1.00 41.28 93 GLN A N 1
ATOM 738 C CA . GLN A 1 93 ? 17.391 -9.995 -22.970 1.00 41.28 93 GLN A CA 1
ATOM 739 C C . GLN A 1 93 ? 17.160 -10.776 -21.671 1.00 41.28 93 GLN A C 1
ATOM 741 O O . GLN A 1 93 ? 18.108 -11.251 -21.042 1.00 41.28 93 GLN A O 1
ATOM 746 N N . LYS A 1 94 ? 15.898 -10.934 -21.252 1.00 40.06 94 LYS A N 1
ATOM 747 C CA . LYS A 1 94 ? 15.590 -11.894 -20.191 1.00 40.06 94 LYS A CA 1
ATOM 748 C C . LYS A 1 94 ? 15.783 -13.301 -20.737 1.00 40.06 94 LYS A C 1
ATOM 750 O O . LYS A 1 94 ? 15.000 -13.773 -21.556 1.00 40.06 94 LYS A O 1
ATOM 755 N N . SER A 1 95 ? 16.772 -13.990 -20.188 1.00 39.44 95 SER A N 1
ATOM 756 C CA . SER A 1 95 ? 16.678 -15.430 -19.997 1.00 39.44 95 SER A CA 1
ATOM 757 C C . SER A 1 95 ? 15.347 -15.727 -19.291 1.00 39.44 95 SER A C 1
ATOM 759 O O . SER A 1 95 ? 15.040 -15.130 -18.258 1.00 39.44 95 SER A O 1
ATOM 761 N N . THR A 1 96 ? 14.555 -16.663 -19.818 1.00 40.84 96 THR A N 1
ATOM 762 C CA . THR A 1 96 ? 13.393 -17.255 -19.120 1.00 40.84 96 THR A CA 1
ATOM 763 C C . THR A 1 96 ? 13.785 -17.924 -17.798 1.00 40.84 96 THR A C 1
ATOM 765 O O . THR A 1 96 ? 12.923 -18.297 -17.006 1.00 40.84 96 THR A O 1
ATOM 768 N N . ASN A 1 97 ? 15.086 -18.039 -17.540 1.00 39.38 97 ASN A N 1
ATOM 769 C CA . ASN A 1 97 ? 15.685 -18.630 -16.367 1.00 39.38 97 ASN A CA 1
ATOM 770 C C . ASN A 1 97 ? 16.301 -17.526 -15.483 1.00 39.38 97 ASN A C 1
ATOM 772 O O . ASN A 1 97 ? 17.449 -17.111 -15.685 1.00 39.38 97 ASN A O 1
ATOM 776 N N . TYR A 1 98 ? 15.509 -17.041 -14.517 1.00 41.28 98 TYR A N 1
ATOM 777 C CA . TYR A 1 98 ? 15.843 -15.964 -13.563 1.00 4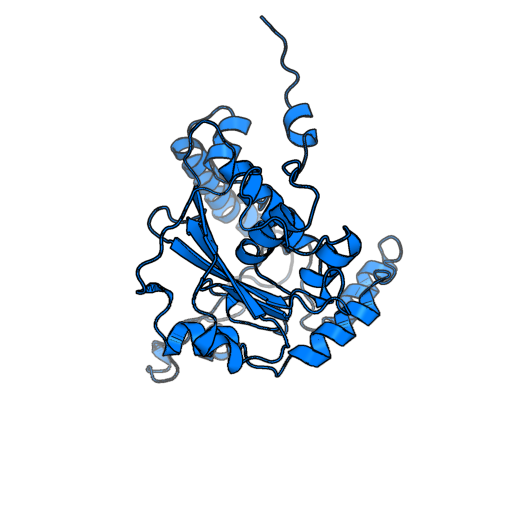1.28 98 TYR A CA 1
ATOM 778 C C . TYR A 1 98 ? 17.105 -16.265 -12.733 1.00 41.28 98 TYR A C 1
ATOM 780 O O . TYR A 1 98 ? 17.680 -15.362 -12.143 1.00 41.28 98 TYR A O 1
ATOM 788 N N . PHE A 1 99 ? 17.562 -17.521 -12.714 1.00 39.62 99 PHE A N 1
ATOM 789 C CA . PHE A 1 99 ? 18.742 -17.972 -11.977 1.00 39.62 99 PHE A CA 1
ATOM 790 C C . PHE A 1 99 ? 20.068 -17.459 -12.567 1.00 39.62 99 PHE A C 1
ATOM 792 O O . PHE A 1 99 ? 21.004 -17.166 -11.831 1.00 39.62 99 PHE A O 1
ATOM 799 N N . PHE A 1 100 ? 20.153 -17.310 -13.895 1.00 37.69 100 PHE A N 1
ATOM 800 C CA . PHE A 1 100 ? 21.394 -16.894 -14.568 1.00 37.69 100 PHE A CA 1
ATOM 801 C C . PHE A 1 100 ? 21.569 -15.374 -14.639 1.00 37.69 100 PHE A C 1
ATOM 803 O O . PHE A 1 100 ? 22.677 -14.889 -14.842 1.00 37.69 100 PHE A O 1
ATOM 810 N N . GLN A 1 101 ? 20.493 -14.607 -14.457 1.00 44.41 101 GLN A N 1
ATOM 811 C CA . GLN A 1 101 ? 20.528 -13.146 -14.535 1.00 44.41 101 GLN A CA 1
ATOM 812 C C . GLN A 1 101 ? 21.366 -12.512 -13.406 1.00 44.41 101 GLN A C 1
ATOM 814 O O . GLN A 1 101 ? 22.238 -11.702 -13.720 1.00 44.41 101 GLN A O 1
ATOM 819 N N . PRO A 1 102 ? 21.198 -12.914 -12.129 1.00 44.47 102 PRO A N 1
ATOM 820 C CA . PRO A 1 102 ? 22.069 -12.487 -11.037 1.00 44.47 102 PRO A CA 1
ATOM 821 C C . PRO A 1 102 ? 23.520 -12.913 -11.258 1.00 44.47 102 PRO A C 1
ATOM 823 O O . PRO A 1 102 ? 24.421 -12.122 -11.027 1.00 44.47 102 PRO A O 1
ATOM 826 N N . ALA A 1 103 ? 23.753 -14.130 -11.767 1.00 45.41 103 ALA A N 1
ATOM 827 C CA . ALA A 1 103 ? 25.099 -14.645 -12.017 1.00 45.41 103 ALA A CA 1
ATOM 828 C C . ALA A 1 103 ? 25.844 -13.848 -13.102 1.00 45.41 103 ALA A C 1
ATOM 830 O O . ALA A 1 103 ? 27.016 -13.531 -12.930 1.00 45.41 103 ALA A O 1
ATOM 831 N N . ILE A 1 104 ? 25.166 -13.477 -14.194 1.00 46.00 104 ILE A N 1
ATOM 832 C CA . ILE A 1 104 ? 25.743 -12.644 -15.262 1.00 46.00 104 ILE A CA 1
ATOM 833 C C . ILE A 1 104 ? 25.983 -11.218 -14.758 1.00 46.00 104 ILE A C 1
ATOM 835 O O . ILE A 1 104 ? 27.046 -10.657 -15.003 1.00 46.00 104 ILE A O 1
ATOM 839 N N . ILE A 1 105 ? 25.038 -10.634 -14.017 1.00 48.38 105 ILE A N 1
ATOM 840 C CA . ILE A 1 105 ? 25.237 -9.305 -13.428 1.00 48.38 105 ILE A CA 1
ATOM 841 C C . ILE A 1 105 ? 26.416 -9.334 -12.445 1.00 48.38 105 ILE A C 1
ATOM 843 O O . ILE A 1 105 ? 27.287 -8.483 -12.542 1.00 48.38 105 ILE A O 1
ATOM 847 N N . ASN A 1 106 ? 26.528 -10.351 -11.591 1.00 50.88 106 ASN A N 1
ATOM 848 C CA . ASN A 1 106 ? 27.649 -10.499 -10.657 1.00 50.88 106 ASN A CA 1
ATOM 849 C C . ASN A 1 106 ? 28.994 -10.793 -11.346 1.00 50.88 106 ASN A C 1
ATOM 851 O O . ASN A 1 106 ? 30.038 -10.529 -10.759 1.00 50.88 106 ASN A O 1
ATOM 855 N N . ALA A 1 107 ? 28.989 -11.325 -12.572 1.00 50.22 107 ALA A N 1
ATOM 856 C CA . ALA A 1 107 ? 30.204 -11.574 -13.349 1.00 50.22 107 ALA A CA 1
ATOM 857 C C . ALA A 1 107 ? 30.746 -10.320 -14.063 1.00 50.22 107 ALA A C 1
ATOM 859 O O . ALA A 1 107 ? 31.943 -10.255 -14.337 1.00 50.22 107 ALA A O 1
ATOM 860 N N . PHE A 1 108 ? 29.888 -9.339 -14.378 1.00 51.62 108 PHE A N 1
ATOM 861 C CA . PHE A 1 108 ? 30.249 -8.169 -15.200 1.00 51.62 108 PHE A CA 1
ATOM 862 C C . PHE A 1 108 ? 29.964 -6.807 -14.544 1.00 51.62 108 PHE A C 1
ATOM 864 O O . PHE A 1 108 ? 30.346 -5.771 -15.086 1.00 51.62 108 PHE A O 1
ATOM 871 N N . HIS A 1 109 ? 29.302 -6.789 -13.392 1.00 42.06 109 HIS A N 1
ATOM 872 C CA . HIS A 1 109 ? 28.994 -5.609 -12.590 1.00 42.06 109 HIS A CA 1
ATOM 873 C C . HIS A 1 109 ? 29.599 -5.779 -11.189 1.00 42.06 109 HIS A C 1
ATOM 875 O O . HIS A 1 109 ? 29.931 -6.891 -10.785 1.00 42.06 109 HIS A O 1
ATOM 881 N N . VAL A 1 110 ? 29.746 -4.682 -10.435 1.00 52.44 110 VAL A N 1
ATOM 882 C CA . VAL A 1 110 ? 30.124 -4.754 -9.011 1.00 52.44 110 VAL A CA 1
ATOM 883 C C . VAL A 1 110 ? 29.196 -5.754 -8.322 1.00 52.44 110 VAL A C 1
ATOM 885 O O . VAL A 1 110 ? 27.979 -5.642 -8.500 1.00 52.44 110 VAL A O 1
ATOM 888 N N . LEU A 1 111 ? 29.787 -6.721 -7.606 1.00 48.47 111 LEU A N 1
ATOM 889 C CA . LEU A 1 111 ? 29.097 -7.795 -6.888 1.00 48.47 111 LEU A CA 1
ATOM 890 C C . LEU A 1 111 ? 27.850 -7.241 -6.196 1.00 48.47 111 LEU A C 1
ATOM 892 O O . LEU A 1 111 ? 27.946 -6.361 -5.340 1.00 48.47 111 LEU A O 1
ATOM 896 N N . ILE A 1 112 ? 26.681 -7.728 -6.610 1.00 52.56 112 ILE A N 1
ATOM 897 C CA . ILE A 1 112 ? 25.428 -7.383 -5.956 1.00 52.56 112 ILE A CA 1
ATOM 898 C C . ILE A 1 112 ? 25.288 -8.336 -4.781 1.00 52.56 112 ILE A C 1
ATOM 900 O O . ILE A 1 112 ? 24.980 -9.516 -4.951 1.00 52.56 112 ILE A O 1
ATOM 904 N N . GLU A 1 113 ? 25.563 -7.812 -3.596 1.00 56.16 113 GLU A N 1
ATOM 905 C CA . GLU A 1 113 ? 25.249 -8.485 -2.346 1.00 56.16 113 GLU A CA 1
ATOM 906 C C . GLU A 1 113 ? 23.738 -8.463 -2.108 1.00 56.16 113 GLU A C 1
ATOM 908 O O . GLU A 1 113 ? 23.021 -7.559 -2.560 1.00 56.16 113 GLU A O 1
ATOM 913 N N . ASP A 1 114 ? 23.251 -9.473 -1.390 1.00 62.59 114 ASP A N 1
ATOM 914 C CA . ASP A 1 114 ? 21.864 -9.489 -0.958 1.00 62.59 114 ASP A CA 1
ATOM 915 C C . ASP A 1 114 ? 21.569 -8.250 -0.111 1.00 62.59 114 ASP A C 1
ATOM 917 O O . ASP A 1 114 ? 22.379 -7.790 0.697 1.00 62.59 114 ASP A O 1
ATOM 921 N N . ASN A 1 115 ? 20.364 -7.706 -0.281 1.00 69.81 115 ASN A N 1
ATOM 922 C CA . ASN A 1 115 ? 19.878 -6.682 0.629 1.00 69.81 115 ASN A CA 1
ATOM 923 C C . ASN A 1 115 ? 19.928 -7.238 2.063 1.00 69.81 115 ASN A C 1
ATOM 925 O O . ASN A 1 115 ? 19.509 -8.371 2.293 1.00 69.81 115 ASN A O 1
ATOM 929 N N . VAL A 1 116 ? 20.373 -6.433 3.030 1.00 79.06 116 VAL A N 1
ATOM 930 C CA . VAL A 1 116 ? 20.480 -6.842 4.444 1.00 79.06 116 VAL A CA 1
ATOM 931 C C . VAL A 1 116 ? 19.163 -7.390 5.024 1.00 79.06 116 VAL A C 1
ATOM 933 O O . VAL A 1 116 ? 19.178 -8.180 5.962 1.00 79.06 116 VAL A O 1
ATOM 936 N N . HIS A 1 117 ? 18.020 -7.039 4.429 1.00 78.06 117 HIS A N 1
ATOM 937 C CA . HIS A 1 117 ? 16.690 -7.511 4.809 1.00 78.06 117 HIS A CA 1
ATOM 938 C C . HIS A 1 117 ? 16.141 -8.645 3.926 1.00 78.06 117 HIS A C 1
ATOM 940 O O . HIS A 1 117 ? 14.972 -9.006 4.072 1.00 78.06 117 HIS A O 1
ATOM 946 N N . ALA A 1 118 ? 16.920 -9.209 2.997 1.00 74.94 118 ALA A N 1
ATOM 947 C CA . ALA A 1 118 ? 16.448 -10.208 2.032 1.00 74.94 118 ALA A CA 1
ATOM 948 C C . ALA A 1 118 ? 15.781 -11.410 2.720 1.00 74.94 118 ALA A C 1
ATOM 950 O O . ALA A 1 118 ? 14.655 -11.768 2.375 1.00 74.94 118 ALA A O 1
ATOM 951 N N . SER A 1 119 ? 16.415 -11.966 3.755 1.00 77.25 119 SER A N 1
ATOM 952 C CA . SER A 1 119 ? 15.861 -13.074 4.547 1.00 77.25 119 SER A CA 1
ATOM 953 C C . SER A 1 119 ? 14.531 -12.707 5.213 1.00 77.25 119 SER A C 1
ATOM 955 O O . SER A 1 119 ? 13.571 -13.476 5.166 1.00 77.25 119 SER A O 1
ATOM 957 N N . THR A 1 120 ? 14.434 -11.504 5.784 1.00 83.38 120 THR A N 1
ATOM 958 C CA . THR A 1 120 ? 13.203 -11.000 6.412 1.00 83.38 120 THR A CA 1
ATOM 959 C C . THR A 1 120 ? 12.086 -10.831 5.386 1.00 83.38 120 THR A C 1
ATOM 961 O O . THR A 1 120 ? 10.957 -11.259 5.624 1.00 83.38 120 THR A O 1
ATOM 964 N N . ILE A 1 121 ? 12.398 -10.267 4.216 1.00 80.88 121 ILE A N 1
ATOM 965 C CA . ILE A 1 121 ? 11.450 -10.119 3.106 1.00 80.88 121 ILE A CA 1
ATOM 966 C C . ILE A 1 121 ? 10.943 -11.491 2.653 1.00 80.88 121 ILE A C 1
ATOM 968 O O . ILE A 1 121 ? 9.733 -11.667 2.504 1.00 80.88 121 ILE A O 1
ATOM 972 N N . LEU A 1 122 ? 11.836 -12.470 2.476 1.00 78.19 122 LEU A N 1
ATOM 973 C CA . LEU A 1 122 ? 11.468 -13.833 2.080 1.00 78.19 122 LEU A CA 1
ATOM 974 C C . LEU A 1 122 ? 10.540 -14.490 3.104 1.00 78.19 122 LEU A C 1
ATOM 976 O O . LEU A 1 122 ? 9.531 -15.079 2.718 1.00 78.19 122 LEU A O 1
ATOM 980 N N . ASN A 1 123 ? 10.818 -14.331 4.397 1.00 82.75 123 ASN A N 1
ATOM 981 C CA . ASN A 1 123 ? 9.953 -14.847 5.457 1.00 82.75 123 ASN A CA 1
ATOM 982 C C . ASN A 1 123 ? 8.557 -14.206 5.416 1.00 82.75 123 ASN A C 1
ATOM 984 O O . ASN A 1 123 ? 7.552 -14.915 5.461 1.00 82.75 123 ASN A O 1
ATOM 988 N N . ILE A 1 124 ? 8.472 -12.880 5.254 1.00 81.62 124 ILE A N 1
ATOM 989 C CA . ILE A 1 124 ? 7.186 -12.174 5.124 1.00 81.62 124 ILE A CA 1
ATOM 990 C C . ILE A 1 124 ? 6.416 -12.663 3.890 1.00 81.62 124 ILE A C 1
ATOM 992 O O . ILE A 1 124 ? 5.204 -12.876 3.964 1.00 81.62 124 ILE A O 1
ATOM 996 N N . ILE A 1 125 ? 7.107 -12.846 2.762 1.00 78.12 125 ILE A N 1
ATOM 997 C CA . ILE A 1 125 ? 6.521 -13.350 1.515 1.00 78.12 125 ILE A CA 1
ATOM 998 C C . ILE A 1 125 ? 5.955 -14.750 1.723 1.00 78.12 125 ILE A C 1
ATOM 1000 O O . ILE A 1 125 ? 4.777 -14.968 1.445 1.00 78.12 125 ILE A O 1
ATOM 1004 N N . ASN A 1 126 ? 6.757 -15.674 2.248 1.00 80.81 126 ASN A N 1
ATOM 1005 C CA . ASN A 1 126 ? 6.364 -17.069 2.432 1.00 80.81 126 ASN A CA 1
ATOM 1006 C C . ASN A 1 126 ? 5.165 -17.206 3.378 1.00 80.81 126 ASN A C 1
ATOM 1008 O O . ASN A 1 126 ? 4.235 -17.951 3.077 1.00 80.81 126 ASN A O 1
ATOM 1012 N N . ASN A 1 127 ? 5.130 -16.414 4.453 1.00 81.56 127 ASN A N 1
ATOM 1013 C CA . ASN A 1 127 ? 4.017 -16.412 5.405 1.00 81.56 127 ASN A CA 1
ATOM 1014 C C . ASN A 1 127 ? 2.707 -15.877 4.808 1.00 81.56 127 ASN A C 1
ATOM 1016 O O . ASN A 1 127 ? 1.631 -16.187 5.310 1.00 81.56 127 ASN A O 1
ATOM 1020 N N . ARG A 1 128 ? 2.772 -15.066 3.744 1.00 78.00 128 ARG A N 1
ATOM 1021 C CA . ARG A 1 128 ? 1.601 -14.395 3.157 1.00 78.00 128 ARG A CA 1
ATOM 1022 C C . ARG A 1 128 ? 1.191 -14.931 1.787 1.00 78.00 128 ARG A C 1
ATOM 1024 O O . ARG A 1 128 ? 0.060 -14.680 1.376 1.00 78.00 128 ARG A O 1
ATOM 1031 N N . LEU A 1 129 ? 2.055 -15.677 1.096 1.00 75.19 129 LEU A N 1
ATOM 1032 C CA . LEU A 1 129 ? 1.890 -16.075 -0.310 1.00 75.19 129 LEU A CA 1
ATOM 1033 C C . LEU A 1 129 ? 0.547 -16.757 -0.613 1.00 75.19 129 LEU A C 1
ATOM 1035 O O . LEU A 1 129 ? -0.043 -16.513 -1.661 1.00 75.19 129 LEU A O 1
ATOM 1039 N N . ASN A 1 130 ? 0.057 -17.578 0.317 1.00 73.81 130 ASN A N 1
ATOM 1040 C CA . ASN A 1 130 ? -1.188 -18.338 0.167 1.00 73.81 130 ASN A CA 1
ATOM 1041 C C . ASN A 1 130 ? -2.324 -17.818 1.062 1.00 73.81 130 ASN A C 1
ATOM 1043 O O . ASN A 1 130 ? -3.365 -18.462 1.188 1.00 73.81 130 ASN A O 1
ATOM 1047 N N . THR A 1 131 ? -2.133 -16.661 1.696 1.00 80.62 131 THR A N 1
ATOM 1048 C CA . THR A 1 131 ? -3.140 -16.060 2.576 1.00 80.62 131 THR A CA 1
ATOM 1049 C C . THR A 1 131 ? -4.092 -15.198 1.764 1.00 80.62 131 THR A C 1
ATOM 1051 O O . THR A 1 131 ? -3.668 -14.415 0.913 1.00 80.62 131 THR A O 1
ATOM 1054 N N . ARG A 1 132 ? -5.396 -15.319 2.010 1.00 84.06 132 ARG A N 1
ATOM 1055 C CA . ARG A 1 132 ? -6.380 -14.406 1.420 1.00 84.06 132 ARG A CA 1
ATOM 1056 C C . ARG A 1 132 ? -6.374 -13.085 2.183 1.00 84.06 132 ARG A C 1
ATOM 1058 O O . ARG A 1 132 ? -6.006 -13.027 3.352 1.00 84.06 132 ARG A O 1
ATOM 1065 N N . ASN A 1 133 ? -6.791 -12.008 1.522 1.00 89.38 133 ASN A N 1
ATOM 1066 C CA . ASN A 1 133 ? -6.951 -10.720 2.186 1.00 89.38 133 ASN A CA 1
ATOM 1067 C C . ASN A 1 133 ? -8.320 -10.679 2.887 1.00 89.38 133 ASN A C 1
ATOM 1069 O O . ASN A 1 133 ? -9.303 -10.251 2.281 1.00 89.38 133 ASN A O 1
ATOM 1073 N N . HIS A 1 134 ? -8.391 -11.126 4.144 1.00 90.94 134 HIS A N 1
ATOM 1074 C CA . HIS A 1 134 ? -9.641 -11.158 4.920 1.00 90.94 134 HIS A CA 1
ATOM 1075 C C . HIS A 1 134 ? -10.294 -9.772 5.057 1.00 90.94 134 HIS A C 1
ATOM 1077 O O . HIS A 1 134 ? -11.513 -9.650 4.960 1.00 90.94 134 HIS A O 1
ATOM 1083 N N . LEU A 1 135 ? -9.495 -8.702 5.162 1.00 92.94 135 LEU A N 1
ATOM 1084 C CA . LEU A 1 135 ? -10.018 -7.333 5.170 1.00 92.94 135 LEU A CA 1
ATOM 1085 C C . LEU A 1 135 ? -10.742 -6.996 3.860 1.00 92.94 135 LEU A C 1
ATOM 1087 O O . LEU A 1 135 ? -11.782 -6.342 3.886 1.00 92.94 135 LEU A O 1
ATOM 1091 N N . SER A 1 136 ? -10.244 -7.471 2.714 1.00 93.06 136 SER A N 1
ATOM 1092 C CA . SER A 1 136 ? -10.953 -7.294 1.441 1.00 93.06 136 SER A CA 1
ATOM 1093 C C . SER A 1 136 ? -12.312 -7.997 1.427 1.00 93.06 136 SER A C 1
ATOM 1095 O O . SER A 1 136 ? -13.277 -7.432 0.918 1.00 93.06 136 SER A O 1
ATOM 1097 N N . GLU A 1 137 ? -12.410 -9.181 2.037 1.00 93.12 137 GLU A N 1
ATOM 1098 C CA . GLU A 1 137 ? -13.658 -9.943 2.123 1.00 93.12 137 GLU A CA 1
ATOM 1099 C C . GLU A 1 137 ? -14.684 -9.224 3.008 1.00 93.12 137 GLU A C 1
ATOM 1101 O O . GLU A 1 137 ? -15.839 -9.094 2.610 1.00 93.12 137 GLU A O 1
ATOM 1106 N N . ILE A 1 138 ? -14.259 -8.682 4.153 1.00 94.00 138 ILE A N 1
ATOM 1107 C CA . ILE A 1 138 ? -15.095 -7.866 5.051 1.00 94.00 138 ILE A CA 1
ATOM 1108 C C . ILE A 1 138 ? -15.569 -6.593 4.343 1.00 94.00 138 ILE A C 1
ATOM 1110 O O . ILE A 1 138 ? -16.766 -6.294 4.319 1.00 94.00 138 ILE A O 1
ATOM 1114 N N . VAL A 1 139 ? -14.651 -5.854 3.713 1.00 93.81 139 VAL A N 1
ATOM 1115 C CA . VAL A 1 139 ? -14.968 -4.605 3.003 1.00 93.81 139 VAL A CA 1
ATOM 1116 C C . VAL A 1 139 ? -16.004 -4.833 1.901 1.00 93.81 139 VAL A C 1
ATOM 1118 O O . VAL A 1 139 ? -16.938 -4.037 1.755 1.00 93.81 139 VAL A O 1
ATOM 1121 N N . GLU A 1 140 ? -15.855 -5.918 1.139 1.00 93.56 140 GLU A N 1
ATOM 1122 C CA . GLU A 1 140 ? -16.766 -6.295 0.056 1.00 93.56 140 GLU A CA 1
ATOM 1123 C C . GLU A 1 140 ? -18.111 -6.806 0.591 1.00 93.56 140 GLU A C 1
ATOM 1125 O O . GLU A 1 140 ? -19.158 -6.322 0.156 1.00 93.56 140 GLU A O 1
ATOM 1130 N N . ARG A 1 141 ? -18.103 -7.717 1.572 1.00 95.00 141 ARG A N 1
ATOM 1131 C CA . ARG A 1 141 ? -19.312 -8.314 2.167 1.00 95.00 141 ARG A CA 1
ATOM 1132 C C . ARG A 1 141 ? -20.214 -7.259 2.806 1.00 95.00 141 ARG A C 1
ATOM 1134 O O . ARG A 1 141 ? -21.418 -7.245 2.557 1.00 95.00 141 ARG A O 1
ATOM 1141 N N . TYR A 1 142 ? -19.632 -6.342 3.575 1.00 92.75 142 TYR A N 1
ATOM 1142 C CA . TYR A 1 142 ? -20.369 -5.298 4.295 1.00 92.75 142 TYR A CA 1
ATOM 1143 C C . TYR A 1 142 ? -20.492 -3.982 3.520 1.00 92.75 142 TYR A C 1
ATOM 1145 O O . TYR A 1 142 ? -20.982 -2.990 4.061 1.00 92.75 142 TYR A O 1
ATOM 1153 N N . ASN A 1 143 ? -20.085 -3.965 2.245 1.00 92.06 143 ASN A N 1
ATOM 1154 C CA . ASN A 1 143 ? -20.228 -2.826 1.338 1.00 92.06 143 ASN A CA 1
ATOM 1155 C C . ASN A 1 143 ? -19.710 -1.501 1.924 1.00 92.06 143 ASN A C 1
ATOM 1157 O O . ASN A 1 143 ? -20.364 -0.464 1.794 1.00 92.06 143 ASN A O 1
ATOM 1161 N N . TYR A 1 144 ? -18.523 -1.509 2.533 1.00 92.12 144 TYR A N 1
ATOM 1162 C CA . TYR A 1 144 ? -17.955 -0.325 3.194 1.00 92.12 144 TYR A CA 1
ATOM 1163 C C . TYR A 1 144 ? -17.890 0.905 2.274 1.00 92.12 144 TYR A C 1
ATOM 1165 O O . TYR A 1 144 ? -18.245 2.003 2.688 1.00 92.12 144 TYR A O 1
ATOM 1173 N N . ASN A 1 145 ? -17.596 0.712 0.982 1.00 90.69 145 ASN A N 1
ATOM 1174 C CA . ASN A 1 145 ? -17.587 1.792 -0.018 1.00 90.69 145 ASN A CA 1
ATOM 1175 C C . ASN A 1 145 ? -18.945 2.515 -0.180 1.00 90.69 145 ASN A C 1
ATOM 1177 O O . ASN A 1 145 ? -18.979 3.627 -0.706 1.00 90.69 145 ASN A O 1
ATOM 1181 N N . ARG A 1 146 ? -20.063 1.879 0.206 1.00 88.94 146 ARG A N 1
ATOM 1182 C CA . ARG A 1 146 ? -21.429 2.429 0.121 1.00 88.94 146 ARG A CA 1
ATOM 1183 C C . ARG A 1 146 ? -21.916 3.025 1.441 1.00 88.94 146 ARG A C 1
ATOM 1185 O O . ARG A 1 146 ? -22.939 3.710 1.439 1.00 88.94 146 ARG A O 1
ATOM 1192 N N . LYS A 1 147 ? -21.226 2.762 2.557 1.00 88.06 147 LYS A N 1
ATOM 1193 C CA . LYS A 1 147 ? -21.580 3.339 3.855 1.00 88.06 147 LYS A CA 1
ATOM 1194 C C . LYS A 1 147 ? -21.391 4.857 3.816 1.00 88.06 147 LYS A C 1
ATOM 1196 O O . LYS A 1 147 ? -20.508 5.384 3.135 1.00 88.06 147 LYS A O 1
ATOM 1201 N N . ARG A 1 148 ? -22.238 5.576 4.555 1.00 85.31 148 ARG A N 1
ATOM 1202 C CA . ARG A 1 148 ? -22.078 7.021 4.729 1.00 85.31 148 ARG A CA 1
ATOM 1203 C C . ARG A 1 148 ? -20.873 7.256 5.635 1.00 85.31 148 ARG A C 1
ATOM 1205 O O . ARG A 1 148 ? -20.898 6.866 6.792 1.00 85.31 148 ARG A O 1
ATOM 1212 N N . ALA A 1 149 ? -19.856 7.915 5.101 1.00 88.81 149 ALA A N 1
ATOM 1213 C CA . ALA A 1 149 ? -18.625 8.234 5.810 1.00 88.81 149 ALA A CA 1
ATOM 1214 C C . ALA A 1 149 ? -18.268 9.703 5.577 1.00 88.81 149 ALA A C 1
ATOM 1216 O O . ALA A 1 149 ? -18.450 10.233 4.474 1.00 88.81 149 ALA A O 1
ATOM 1217 N N . GLN A 1 150 ? -17.795 10.363 6.632 1.00 91.12 150 GLN A N 1
ATOM 1218 C CA . GLN A 1 150 ? -17.426 11.774 6.607 1.00 91.12 150 GLN A CA 1
ATOM 1219 C C . GLN A 1 150 ? -15.929 11.901 6.327 1.00 91.12 150 GLN A C 1
ATOM 1221 O O . GLN A 1 150 ? -15.124 12.101 7.231 1.00 91.12 150 GLN A O 1
ATOM 1226 N N . PHE A 1 151 ? -15.571 11.747 5.056 1.00 92.00 151 PHE A N 1
ATOM 1227 C CA . PHE A 1 151 ? -14.199 11.911 4.595 1.00 92.00 151 PHE A CA 1
ATOM 1228 C C . PHE A 1 151 ? -13.732 13.363 4.756 1.00 92.00 151 PHE A C 1
ATOM 1230 O O . PHE A 1 151 ? -14.483 14.302 4.479 1.00 92.00 151 PHE A O 1
ATOM 1237 N N . ARG A 1 152 ? -12.494 13.532 5.217 1.00 90.19 152 ARG A N 1
ATOM 1238 C CA . ARG A 1 152 ? -11.804 14.818 5.373 1.00 90.19 152 ARG A CA 1
ATOM 1239 C C . ARG A 1 152 ? -10.514 14.795 4.571 1.00 90.19 152 ARG A C 1
ATOM 1241 O O . ARG A 1 152 ? -9.891 13.744 4.470 1.00 90.19 152 ARG A O 1
ATOM 1248 N N . LEU A 1 153 ? -10.105 15.931 4.014 1.00 87.75 153 LEU A N 1
ATOM 1249 C CA . LEU A 1 153 ? -8.813 16.038 3.332 1.00 87.75 153 LEU A CA 1
ATOM 1250 C C . LEU A 1 153 ? -7.684 15.618 4.279 1.00 87.75 153 LEU A C 1
ATOM 1252 O O . LEU A 1 153 ? -7.696 15.981 5.452 1.00 87.75 153 LEU A O 1
ATOM 1256 N N . MET A 1 154 ? -6.730 14.840 3.772 1.00 85.00 154 MET A N 1
ATOM 1257 C CA . MET A 1 154 ? -5.570 14.433 4.554 1.00 85.00 154 MET A CA 1
ATOM 1258 C C . MET A 1 154 ? -4.738 15.669 4.920 1.00 85.00 154 MET A C 1
ATOM 1260 O O . MET A 1 154 ? -4.283 16.409 4.052 1.00 85.00 154 MET A O 1
ATOM 1264 N N . SER A 1 155 ? -4.522 15.881 6.213 1.00 78.69 155 SER A N 1
ATOM 1265 C CA . SER A 1 155 ? -3.685 16.951 6.756 1.00 78.69 155 SER A CA 1
ATOM 1266 C C . SER A 1 155 ? -2.776 16.411 7.854 1.00 78.69 155 SER A C 1
ATOM 1268 O O . SER A 1 155 ? -3.039 15.362 8.447 1.00 78.69 155 SER A O 1
ATOM 1270 N N . ALA A 1 156 ? -1.698 17.149 8.135 1.00 67.50 156 ALA A N 1
ATOM 1271 C CA . ALA A 1 156 ? -0.825 16.858 9.271 1.00 67.50 156 ALA A CA 1
ATOM 1272 C C . ALA A 1 156 ? -1.581 16.967 10.609 1.00 67.50 156 ALA A C 1
ATOM 1274 O O . ALA A 1 156 ? -1.333 16.190 11.528 1.00 67.50 156 ALA A O 1
ATOM 1275 N N . ASP A 1 157 ? -2.527 17.904 10.688 1.00 73.94 157 ASP A N 1
ATOM 1276 C CA . ASP A 1 157 ? -3.390 18.128 11.843 1.00 73.94 157 ASP A CA 1
ATOM 1277 C C . ASP A 1 157 ? -4.694 17.330 11.695 1.00 73.94 157 ASP A C 1
ATOM 1279 O O . ASP A 1 157 ? -5.648 17.786 11.066 1.00 73.94 157 ASP A O 1
ATOM 1283 N N . MET A 1 158 ? -4.671 16.089 12.184 1.00 80.31 158 MET A N 1
ATOM 1284 C CA . MET A 1 158 ? -5.820 15.180 12.287 1.00 80.31 158 MET A CA 1
ATOM 1285 C C . MET A 1 158 ? -5.703 14.433 13.628 1.00 80.31 158 MET A C 1
ATOM 1287 O O . MET A 1 158 ? -5.062 13.373 13.676 1.00 80.31 158 MET A O 1
ATOM 1291 N N . PRO A 1 159 ? -6.247 14.994 14.727 1.00 84.94 159 PRO A N 1
ATOM 1292 C CA . PRO A 1 159 ? -6.141 14.428 16.074 1.00 84.94 159 PRO A CA 1
ATOM 1293 C C . PRO A 1 159 ? -6.687 13.002 16.173 1.00 84.94 159 PRO A C 1
ATOM 1295 O O . PRO A 1 159 ? -6.168 12.177 16.919 1.00 84.94 159 PRO A O 1
ATOM 1298 N N . GLU A 1 160 ? -7.691 12.667 15.357 1.00 86.88 160 GLU A N 1
ATOM 1299 C CA . GLU A 1 160 ? -8.269 11.325 15.284 1.00 86.88 160 GLU A CA 1
ATOM 1300 C C . GLU A 1 160 ? -7.298 10.247 14.781 1.00 86.88 160 GLU A C 1
ATOM 1302 O O . GLU A 1 160 ? -7.674 9.083 14.762 1.00 86.88 160 GLU A O 1
ATOM 1307 N N . PHE A 1 161 ? -6.084 10.598 14.358 1.00 87.81 161 PHE A N 1
ATOM 1308 C CA . PHE A 1 161 ? -5.043 9.653 13.947 1.00 87.81 161 PHE A CA 1
ATOM 1309 C C . PHE A 1 161 ? -3.742 9.832 14.752 1.00 87.81 161 PHE A C 1
ATOM 1311 O O . PHE A 1 161 ? -2.674 9.440 14.287 1.00 87.81 161 PHE A O 1
ATOM 1318 N N . GLU A 1 162 ? -3.793 10.462 15.933 1.00 85.19 162 GLU A N 1
ATOM 1319 C CA . GLU A 1 162 ? -2.629 10.614 16.827 1.00 85.19 162 GLU A CA 1
ATOM 1320 C C . GLU A 1 162 ? -2.086 9.310 17.393 1.00 85.19 162 GLU A C 1
ATOM 1322 O O . GLU A 1 162 ? -0.886 9.219 17.640 1.00 85.19 162 GLU A O 1
ATOM 1327 N N . ASP A 1 163 ? -2.943 8.311 17.544 1.00 87.44 163 ASP A N 1
ATOM 1328 C CA . ASP A 1 163 ? -2.611 6.963 17.996 1.00 87.44 163 ASP A CA 1
ATOM 1329 C C . ASP A 1 163 ? -2.139 6.045 16.855 1.00 87.44 163 ASP A C 1
ATOM 1331 O O . ASP A 1 163 ? -1.985 4.842 17.048 1.00 87.44 163 ASP A O 1
ATOM 1335 N N . PHE A 1 164 ? -1.885 6.584 15.656 1.00 89.88 164 PHE A N 1
ATOM 1336 C CA . PHE A 1 164 ? -1.281 5.799 14.584 1.00 89.88 164 PHE A CA 1
ATOM 1337 C C . PHE A 1 164 ? 0.163 5.396 14.958 1.00 89.88 164 PHE A C 1
ATOM 1339 O O . PHE A 1 164 ? 0.936 6.244 15.415 1.00 89.88 164 PHE A O 1
ATOM 1346 N N . PRO A 1 165 ? 0.565 4.125 14.755 1.00 90.75 165 PRO A N 1
ATOM 1347 C CA . PRO A 1 165 ? 1.878 3.639 15.168 1.00 90.75 165 PRO A CA 1
ATOM 1348 C C . PRO A 1 165 ? 3.002 4.348 14.414 1.00 90.75 165 PRO A C 1
ATOM 1350 O O . PRO A 1 165 ? 2.944 4.510 13.194 1.00 90.75 165 PRO A O 1
ATOM 1353 N N . ARG A 1 166 ? 4.067 4.713 15.132 1.00 88.75 166 ARG A N 1
ATOM 1354 C CA . ARG A 1 166 ? 5.277 5.271 14.521 1.00 88.75 166 ARG A CA 1
ATOM 1355 C C . ARG A 1 166 ? 6.134 4.162 13.929 1.00 88.75 166 ARG A C 1
ATOM 1357 O O . ARG A 1 166 ? 6.411 3.199 14.632 1.00 88.75 166 ARG A O 1
ATOM 1364 N N . LEU A 1 167 ? 6.545 4.300 12.668 1.00 88.62 167 LEU A N 1
ATOM 1365 C CA . LEU A 1 167 ? 7.422 3.339 11.991 1.00 88.62 167 LEU A CA 1
ATOM 1366 C C . LEU A 1 167 ? 8.744 3.991 11.588 1.00 88.62 167 LEU A C 1
ATOM 1368 O O . LEU A 1 167 ? 8.764 5.070 10.984 1.00 88.62 167 LEU A O 1
ATOM 1372 N N . GLU A 1 168 ? 9.832 3.261 11.808 1.00 88.62 168 GLU A N 1
ATOM 1373 C CA . GLU A 1 168 ? 11.154 3.619 11.291 1.00 88.62 168 GLU A CA 1
ATOM 1374 C C . GLU A 1 168 ? 11.254 3.426 9.765 1.00 88.62 168 GLU A C 1
ATOM 1376 O O . GLU A 1 168 ? 10.445 2.739 9.131 1.00 88.62 168 GLU A O 1
ATOM 1381 N N . GLU A 1 169 ? 12.271 4.017 9.124 1.00 83.56 169 GLU A N 1
ATOM 1382 C CA . GLU A 1 169 ? 12.443 3.896 7.663 1.00 83.56 169 GLU A CA 1
ATOM 1383 C C . GLU A 1 169 ? 12.648 2.439 7.213 1.00 83.56 169 GLU A C 1
ATOM 1385 O O . GLU A 1 169 ? 12.114 2.031 6.177 1.00 83.56 169 GLU A O 1
ATOM 1390 N N . GLU A 1 170 ? 13.345 1.639 8.022 1.00 86.12 170 GLU A N 1
ATOM 1391 C CA . GLU A 1 170 ? 13.488 0.195 7.815 1.00 86.12 170 GLU A CA 1
ATOM 1392 C C . GLU A 1 170 ? 12.134 -0.526 7.876 1.00 86.12 170 GLU A C 1
ATOM 1394 O O . GLU A 1 170 ? 11.820 -1.362 7.026 1.00 86.12 170 GLU A O 1
ATOM 1399 N N . GLU A 1 171 ? 11.280 -0.170 8.831 1.00 89.50 171 GLU A N 1
ATOM 1400 C CA . GLU A 1 171 ? 9.958 -0.774 8.984 1.00 89.50 171 GLU A CA 1
ATOM 1401 C C . GLU A 1 171 ? 9.022 -0.420 7.830 1.00 89.50 171 GLU A C 1
ATOM 1403 O O . GLU A 1 171 ? 8.279 -1.278 7.345 1.00 89.50 171 GLU A O 1
ATOM 1408 N N . LEU A 1 172 ? 9.098 0.816 7.333 1.00 86.81 172 LEU A N 1
ATOM 1409 C CA . LEU A 1 172 ? 8.396 1.252 6.127 1.00 86.81 172 LEU A CA 1
ATOM 1410 C C . LEU A 1 172 ? 8.887 0.490 4.889 1.00 86.81 172 LEU A C 1
ATOM 1412 O O . LEU A 1 172 ? 8.078 0.087 4.047 1.00 86.81 172 LEU A O 1
ATOM 1416 N N . PHE A 1 173 ? 10.196 0.254 4.781 1.00 85.31 173 PHE A N 1
ATOM 1417 C CA . PHE A 1 173 ? 10.783 -0.553 3.712 1.00 85.31 173 PHE A CA 1
ATOM 1418 C C . PHE A 1 173 ? 10.299 -2.010 3.766 1.00 85.31 173 PHE A C 1
ATOM 1420 O O . PHE A 1 173 ? 9.884 -2.558 2.739 1.00 85.31 173 PHE A O 1
ATOM 1427 N N . LEU A 1 174 ? 10.287 -2.618 4.954 1.00 86.38 174 LEU A N 1
ATOM 1428 C CA . LEU A 1 174 ? 9.788 -3.976 5.182 1.00 86.38 174 LEU A CA 1
ATOM 1429 C C . LEU A 1 174 ? 8.274 -4.083 4.955 1.00 86.38 174 LEU A C 1
ATOM 1431 O O . LEU A 1 174 ? 7.807 -5.068 4.385 1.00 86.38 174 LEU A O 1
ATOM 1435 N N . PHE A 1 175 ? 7.498 -3.066 5.336 1.00 87.75 175 PHE A N 1
ATOM 1436 C CA . PHE A 1 175 ? 6.057 -2.996 5.076 1.00 87.75 175 PHE A CA 1
ATOM 1437 C C . PHE A 1 175 ? 5.751 -2.963 3.571 1.00 87.75 175 PHE A C 1
ATOM 1439 O O . PHE A 1 175 ? 4.866 -3.677 3.089 1.00 87.75 175 PHE A O 1
ATOM 1446 N N . ALA A 1 176 ? 6.523 -2.179 2.816 1.00 83.00 176 ALA A N 1
ATOM 1447 C CA . ALA A 1 176 ? 6.450 -2.097 1.360 1.00 83.00 176 ALA A CA 1
ATOM 1448 C C . ALA A 1 176 ? 7.063 -3.310 0.635 1.00 83.00 176 ALA A C 1
ATOM 1450 O O . ALA A 1 176 ? 6.875 -3.451 -0.574 1.00 83.00 176 ALA A O 1
ATOM 1451 N N . LEU A 1 177 ? 7.812 -4.161 1.347 1.00 81.50 177 LEU A N 1
ATOM 1452 C CA . LEU A 1 177 ? 8.685 -5.198 0.785 1.00 81.50 177 LEU A CA 1
ATOM 1453 C C . LEU A 1 177 ? 9.598 -4.660 -0.333 1.00 81.50 177 LEU A C 1
ATOM 1455 O O . LEU A 1 177 ? 9.823 -5.326 -1.344 1.00 81.50 177 LEU A O 1
ATOM 1459 N N . GLY A 1 178 ? 10.105 -3.434 -0.163 1.00 75.94 178 GLY A N 1
ATOM 1460 C CA . GLY A 1 178 ? 11.025 -2.805 -1.108 1.00 75.94 178 GLY A CA 1
ATOM 146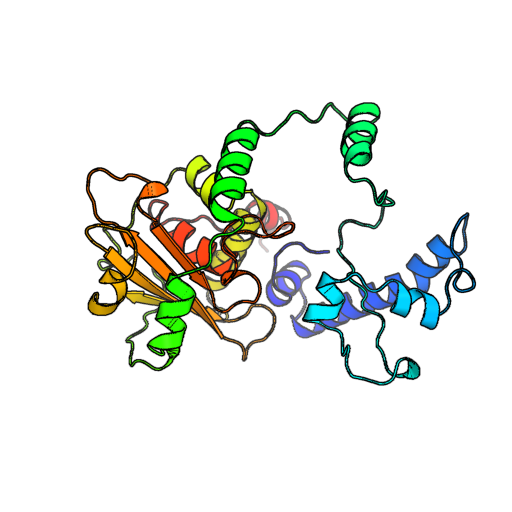1 C C . GLY A 1 178 ? 10.872 -1.289 -1.263 1.00 75.94 178 GLY A C 1
ATOM 1462 O O . GLY A 1 178 ? 9.856 -0.681 -0.934 1.00 75.94 178 GLY A O 1
ATOM 1463 N N . ILE A 1 179 ? 11.885 -0.659 -1.867 1.00 70.69 179 ILE A N 1
ATOM 1464 C CA . ILE A 1 179 ? 11.946 0.804 -2.048 1.00 70.69 179 ILE A CA 1
ATOM 1465 C C . ILE A 1 179 ? 10.929 1.365 -3.051 1.00 70.69 179 ILE A C 1
ATOM 1467 O O . ILE A 1 179 ? 10.668 2.568 -3.058 1.00 70.69 179 ILE A O 1
ATOM 1471 N N . TYR A 1 180 ? 10.396 0.540 -3.954 1.00 73.94 180 TYR A N 1
ATOM 1472 C CA . TYR A 1 180 ? 9.623 1.039 -5.092 1.00 73.94 180 TYR A CA 1
ATOM 1473 C C . TYR A 1 180 ? 8.309 1.694 -4.656 1.00 73.94 180 TYR A C 1
ATOM 1475 O O . TYR A 1 180 ? 8.030 2.834 -5.033 1.00 73.94 180 TYR A O 1
ATOM 1483 N N . GLN A 1 181 ? 7.524 1.001 -3.826 1.00 79.25 181 GLN A N 1
ATOM 1484 C CA . GLN A 1 181 ? 6.235 1.517 -3.357 1.00 79.25 181 GLN A CA 1
ATOM 1485 C C . GLN A 1 181 ? 6.428 2.724 -2.440 1.00 79.25 181 GLN A C 1
ATOM 1487 O O . GLN A 1 181 ? 5.654 3.672 -2.521 1.00 79.25 181 GLN A O 1
ATOM 1492 N N . LEU A 1 182 ? 7.510 2.745 -1.656 1.00 77.38 182 LEU A N 1
ATOM 1493 C CA . LEU A 1 182 ? 7.901 3.889 -0.835 1.00 77.38 182 LEU A CA 1
ATOM 1494 C C . LEU A 1 182 ? 8.189 5.137 -1.690 1.00 77.38 182 LEU A C 1
ATOM 1496 O O . LEU A 1 182 ? 7.668 6.215 -1.406 1.00 77.38 182 LEU A O 1
ATOM 1500 N N . LYS A 1 183 ? 8.967 5.003 -2.774 1.00 75.00 183 LYS A N 1
ATOM 1501 C CA . LYS A 1 183 ? 9.237 6.111 -3.713 1.00 75.00 183 LYS A CA 1
ATOM 1502 C C . LYS A 1 183 ? 7.956 6.610 -4.380 1.00 75.00 183 LYS A C 1
ATOM 1504 O O . LYS A 1 183 ? 7.719 7.814 -4.416 1.00 75.00 183 LYS A O 1
ATOM 1509 N N . GLN A 1 184 ? 7.111 5.693 -4.849 1.00 76.81 184 GLN A N 1
ATOM 1510 C CA . GLN A 1 184 ? 5.832 6.048 -5.465 1.00 76.81 184 GLN A CA 1
ATOM 1511 C C . GLN A 1 184 ? 4.907 6.755 -4.472 1.00 76.81 184 GLN A C 1
ATOM 1513 O O . GLN A 1 184 ? 4.317 7.774 -4.819 1.00 76.81 184 GLN A O 1
ATOM 1518 N N . ALA A 1 185 ? 4.815 6.270 -3.234 1.00 81.00 185 ALA A N 1
ATOM 1519 C CA . ALA A 1 185 ? 3.986 6.862 -2.189 1.00 81.00 185 ALA A CA 1
ATOM 1520 C C . ALA A 1 185 ? 4.341 8.325 -1.912 1.00 81.00 185 ALA A C 1
ATOM 1522 O O . ALA A 1 185 ? 3.447 9.162 -1.773 1.00 81.00 185 ALA A O 1
ATOM 1523 N N . ARG A 1 186 ? 5.643 8.637 -1.904 1.00 79.50 186 ARG A N 1
ATOM 1524 C CA . ARG A 1 186 ? 6.141 10.010 -1.800 1.00 79.50 186 ARG A CA 1
ATOM 1525 C C . ARG A 1 186 ? 5.655 10.858 -2.990 1.00 79.50 186 ARG A C 1
ATOM 1527 O O . ARG A 1 186 ? 5.214 11.981 -2.774 1.00 79.50 186 ARG A O 1
ATOM 1534 N N . CYS A 1 187 ? 5.671 10.342 -4.225 1.00 76.94 187 CYS A N 1
ATOM 1535 C CA . CYS A 1 187 ? 5.167 11.074 -5.399 1.00 76.94 187 CYS A CA 1
ATOM 1536 C C . CYS A 1 187 ? 3.666 11.373 -5.279 1.00 76.94 187 CYS A C 1
ATOM 1538 O O . CYS A 1 187 ? 3.249 12.500 -5.521 1.00 76.94 187 CYS A O 1
ATOM 1540 N N . TYR A 1 188 ? 2.873 10.385 -4.852 1.00 76.56 188 TYR A N 1
ATOM 1541 C CA . TYR A 1 188 ? 1.442 10.552 -4.580 1.00 76.56 188 TYR A CA 1
ATOM 1542 C C . TYR A 1 188 ? 1.176 11.640 -3.528 1.00 76.56 188 TYR A C 1
ATOM 1544 O O . TYR A 1 188 ? 0.303 12.481 -3.720 1.00 76.56 188 TYR A O 1
ATOM 1552 N N . TYR A 1 189 ? 1.958 11.666 -2.446 1.00 78.19 189 TYR A N 1
ATOM 1553 C CA . TYR A 1 189 ? 1.857 12.721 -1.436 1.00 78.19 189 TYR A CA 1
ATOM 1554 C C . TYR A 1 189 ? 2.271 14.097 -1.980 1.00 78.19 189 TYR A C 1
ATOM 1556 O O . TYR A 1 189 ? 1.570 15.082 -1.780 1.00 78.19 189 TYR A O 1
ATOM 1564 N N . GLY A 1 190 ? 3.374 14.165 -2.727 1.00 74.62 190 GLY A N 1
ATOM 1565 C CA . GLY A 1 190 ? 3.850 15.402 -3.345 1.00 74.62 190 GLY A CA 1
ATOM 1566 C C . GLY A 1 190 ? 2.894 15.984 -4.392 1.00 74.62 190 GLY A C 1
ATOM 1567 O O . GLY A 1 190 ? 2.935 17.180 -4.650 1.00 74.62 190 GLY A O 1
ATOM 1568 N N . GLU A 1 191 ? 2.049 15.163 -5.017 1.00 75.00 191 GLU A N 1
ATOM 1569 C CA . GLU A 1 191 ? 0.943 15.620 -5.870 1.00 75.00 191 GLU A CA 1
ATOM 1570 C C . GLU A 1 191 ? -0.236 16.138 -5.036 1.00 75.00 191 GLU A C 1
ATOM 1572 O O . GLU A 1 191 ? -0.861 17.121 -5.424 1.00 75.00 191 GLU A O 1
ATOM 1577 N N . HIS A 1 192 ? -0.497 15.527 -3.877 1.00 73.75 192 HIS A N 1
ATOM 1578 C CA . HIS A 1 192 ? -1.584 15.915 -2.981 1.00 73.75 192 HIS A CA 1
ATOM 1579 C C . HIS A 1 192 ? -1.413 17.306 -2.357 1.00 73.75 192 HIS A C 1
ATOM 1581 O O . HIS A 1 192 ? -2.377 18.059 -2.265 1.00 73.75 192 HIS A O 1
ATOM 1587 N N . ILE A 1 193 ? -0.191 17.659 -1.959 1.00 71.56 193 ILE A N 1
ATOM 1588 C CA . ILE A 1 193 ? 0.108 18.931 -1.279 1.00 71.56 193 ILE A CA 1
ATOM 1589 C C . ILE A 1 193 ? 0.255 20.136 -2.227 1.00 71.56 193 ILE A C 1
ATOM 1591 O O . ILE A 1 193 ? 0.633 21.217 -1.782 1.00 71.56 193 ILE A O 1
ATOM 1595 N N . GLN A 1 194 ? 0.024 19.973 -3.535 1.00 68.19 194 GLN A N 1
ATOM 1596 C CA . GLN A 1 194 ? 0.174 21.073 -4.497 1.00 68.19 194 GLN A CA 1
ATOM 1597 C C . GLN A 1 194 ? -0.940 22.112 -4.342 1.00 68.19 194 GLN A C 1
ATOM 1599 O O . GLN A 1 194 ? -2.114 21.767 -4.220 1.00 68.19 194 GLN A O 1
ATOM 1604 N N . GLU A 1 195 ? -0.573 23.393 -4.445 1.00 54.47 195 GLU A N 1
ATOM 1605 C CA . GLU A 1 195 ? -1.482 24.545 -4.309 1.00 54.47 195 GLU A CA 1
ATOM 1606 C C . GLU A 1 195 ? -2.646 24.537 -5.315 1.00 54.47 195 GLU A C 1
ATOM 1608 O O . GLU A 1 195 ? -3.687 25.140 -5.073 1.00 54.47 195 GLU A O 1
ATOM 1613 N N . ASP A 1 196 ? -2.500 23.828 -6.438 1.00 60.16 196 ASP A N 1
ATOM 1614 C CA . ASP A 1 196 ? -3.547 23.709 -7.454 1.00 60.16 196 ASP A CA 1
ATOM 1615 C C . ASP A 1 196 ? -4.632 22.661 -7.143 1.00 60.16 196 ASP A C 1
ATOM 1617 O O . ASP A 1 196 ? -5.578 22.517 -7.924 1.00 60.16 196 ASP A O 1
ATOM 1621 N N . GLY A 1 197 ? -4.496 21.923 -6.031 1.00 53.97 197 GLY A N 1
ATOM 1622 C CA . GLY A 1 197 ? -5.518 21.030 -5.476 1.00 53.97 197 GLY A CA 1
ATOM 1623 C C . GLY A 1 197 ? -5.956 19.884 -6.391 1.00 53.97 197 GLY A C 1
ATOM 1624 O O . GLY A 1 197 ? -7.019 19.299 -6.184 1.00 53.97 197 GLY A O 1
ATOM 1625 N N . SER A 1 198 ? -5.191 19.564 -7.438 1.00 58.81 198 SER A N 1
ATOM 1626 C CA . SER A 1 198 ? -5.664 18.643 -8.480 1.00 58.81 198 SER A CA 1
ATOM 1627 C C . SER A 1 198 ? -5.638 17.162 -8.099 1.00 58.81 198 SER A C 1
ATOM 1629 O O . SER A 1 198 ? -6.229 16.354 -8.818 1.00 58.81 198 SER A O 1
ATOM 1631 N N . PHE A 1 199 ? -4.978 16.807 -6.995 1.00 70.38 199 PHE A N 1
ATOM 1632 C CA . PHE A 1 199 ? -4.879 15.442 -6.496 1.00 70.38 199 PHE A CA 1
ATOM 1633 C C . PHE A 1 199 ? -5.340 15.370 -5.039 1.00 70.38 199 PHE A C 1
ATOM 1635 O O . PHE A 1 199 ? -4.731 15.948 -4.142 1.00 70.38 199 PHE A O 1
ATOM 1642 N N . ILE A 1 200 ? -6.434 14.656 -4.790 1.00 79.94 200 ILE A N 1
ATOM 1643 C CA . ILE A 1 200 ? -7.092 14.660 -3.483 1.00 79.94 200 ILE A CA 1
ATOM 1644 C C . ILE A 1 200 ? -6.945 13.293 -2.809 1.00 79.94 200 ILE A C 1
ATOM 1646 O O . ILE A 1 200 ? -7.247 12.250 -3.401 1.00 79.94 200 ILE A O 1
ATOM 1650 N N . ILE A 1 201 ? -6.481 13.329 -1.558 1.00 87.31 201 ILE A N 1
ATOM 1651 C CA . ILE A 1 201 ? -6.496 12.216 -0.613 1.00 87.31 201 ILE A CA 1
ATOM 1652 C C . ILE A 1 201 ? -7.408 12.630 0.537 1.00 87.31 201 ILE A C 1
ATOM 1654 O O . ILE A 1 201 ? -7.173 13.655 1.174 1.00 87.31 201 ILE A O 1
ATOM 1658 N N . GLU A 1 202 ? -8.443 11.839 0.793 1.00 91.69 202 GLU A N 1
ATOM 1659 C CA . GLU A 1 202 ? -9.339 12.041 1.930 1.00 91.69 202 GLU A CA 1
ATOM 1660 C C . GLU A 1 202 ? -9.299 10.829 2.851 1.00 91.69 202 GLU A C 1
ATOM 1662 O O . GLU A 1 202 ? -9.183 9.700 2.374 1.00 91.69 202 GLU A O 1
ATOM 1667 N N . LEU A 1 203 ? -9.445 11.050 4.152 1.00 93.25 203 LEU A N 1
ATOM 1668 C CA . LEU A 1 203 ? -9.392 10.030 5.188 1.00 93.25 203 LEU A CA 1
ATOM 1669 C C . LEU A 1 203 ? -10.629 10.075 6.078 1.00 93.25 203 LEU A C 1
ATOM 1671 O O . LEU A 1 203 ? -11.277 11.109 6.237 1.00 93.25 203 LEU A O 1
ATOM 1675 N N . PHE A 1 204 ? -10.948 8.927 6.656 1.00 93.88 204 PHE A N 1
ATOM 1676 C CA . PHE A 1 204 ? -12.039 8.735 7.595 1.00 93.88 204 PHE A CA 1
ATOM 1677 C C . PHE A 1 204 ? -11.652 7.633 8.584 1.00 93.88 204 PHE A C 1
ATOM 1679 O O . PHE A 1 204 ? -11.248 6.546 8.165 1.00 93.88 204 PHE A O 1
ATOM 1686 N N . ARG A 1 205 ? -11.769 7.901 9.889 1.00 93.00 205 ARG A N 1
ATOM 1687 C CA . ARG A 1 205 ? -11.659 6.866 10.924 1.00 93.00 205 ARG A CA 1
ATOM 1688 C C . ARG A 1 205 ? -13.010 6.183 11.067 1.00 93.00 205 ARG A C 1
ATOM 1690 O O . ARG A 1 205 ? -13.996 6.860 11.339 1.00 93.00 205 ARG A O 1
ATOM 1697 N N . GLU A 1 206 ? -13.060 4.870 10.873 1.00 90.12 206 GLU A N 1
ATOM 1698 C CA . GLU A 1 206 ? -14.296 4.111 11.059 1.00 90.12 206 GLU A CA 1
ATOM 1699 C C . GLU A 1 206 ? -14.607 3.981 12.561 1.00 90.12 206 GLU A C 1
ATOM 1701 O O . GLU A 1 206 ? -13.789 3.401 13.278 1.00 90.12 206 GLU A O 1
ATOM 1706 N N . PRO A 1 207 ? -15.752 4.504 13.042 1.00 84.62 207 PRO A N 1
ATOM 1707 C CA . PRO A 1 207 ? -16.149 4.379 14.444 1.00 84.62 207 PRO A CA 1
ATOM 1708 C C . PRO A 1 207 ? -16.764 3.011 14.777 1.00 84.62 207 PRO A C 1
ATOM 1710 O O . PRO A 1 207 ? -16.853 2.656 15.948 1.00 84.62 207 PRO A O 1
ATOM 1713 N N . ASP A 1 208 ? -17.248 2.266 13.776 1.00 78.75 208 ASP A N 1
ATOM 1714 C CA . ASP A 1 208 ? -17.854 0.950 13.972 1.00 78.75 208 ASP A CA 1
ATOM 1715 C C . ASP A 1 208 ? -16.824 -0.176 13.793 1.00 78.75 208 ASP A C 1
ATOM 1717 O O . ASP A 1 208 ? -16.412 -0.524 12.680 1.00 78.75 208 ASP A O 1
ATOM 1721 N N . HIS A 1 209 ? -16.442 -0.775 14.920 1.00 75.31 209 HIS A N 1
ATOM 1722 C CA . HIS A 1 209 ? -15.482 -1.875 14.996 1.00 75.31 209 HIS A CA 1
ATOM 1723 C C . HIS A 1 209 ? -16.141 -3.260 14.898 1.00 75.31 209 HIS A C 1
ATOM 1725 O O . HIS A 1 209 ? -15.435 -4.268 14.898 1.00 75.31 209 HIS A O 1
ATOM 1731 N N . GLY A 1 210 ? -17.475 -3.347 14.788 1.00 81.31 210 GLY A N 1
ATOM 1732 C CA . GLY A 1 210 ? -18.211 -4.609 14.915 1.00 81.31 210 GLY A CA 1
ATOM 1733 C C . GLY A 1 210 ? -17.728 -5.694 13.951 1.00 81.31 210 GLY A C 1
ATOM 1734 O O . GLY A 1 210 ? -17.420 -6.806 14.371 1.00 81.31 210 GLY A O 1
ATOM 1735 N N . HIS A 1 211 ? -17.563 -5.359 12.670 1.00 89.88 211 HIS A N 1
ATOM 1736 C CA . HIS A 1 211 ? -17.074 -6.318 11.670 1.00 89.88 211 HIS A CA 1
ATOM 1737 C C . HIS A 1 211 ? -15.555 -6.542 11.721 1.00 89.88 211 HIS A C 1
ATOM 1739 O O . HIS A 1 211 ? -15.067 -7.498 11.123 1.00 89.88 211 HIS A O 1
ATOM 1745 N N . LEU A 1 212 ? -14.793 -5.677 12.405 1.00 89.94 212 LEU A N 1
ATOM 1746 C CA . LEU A 1 212 ? -13.347 -5.868 12.574 1.00 89.94 212 LEU A CA 1
ATOM 1747 C C . LEU A 1 212 ? -13.042 -7.006 13.549 1.00 89.94 212 LEU A C 1
ATOM 1749 O O . LEU A 1 212 ? -11.973 -7.588 13.448 1.00 89.94 212 LEU A O 1
ATOM 1753 N N . SER A 1 213 ? -13.987 -7.382 14.417 1.00 89.50 213 SER A N 1
ATOM 1754 C CA . SER A 1 213 ? -13.858 -8.554 15.296 1.00 89.50 213 SER A CA 1
ATOM 1755 C C . SER A 1 213 ? -13.718 -9.893 14.548 1.00 89.50 213 SER A C 1
ATOM 1757 O O . SER A 1 213 ? -13.309 -10.884 15.143 1.00 89.50 213 SER A O 1
ATOM 1759 N N . GLU A 1 214 ? -14.026 -9.934 13.243 1.00 91.56 214 GLU A N 1
ATOM 1760 C CA . GLU A 1 214 ? -13.743 -11.089 12.374 1.00 91.56 214 GLU A CA 1
ATOM 1761 C C . GLU A 1 214 ? -12.253 -11.206 11.995 1.00 91.56 214 GLU A C 1
ATOM 1763 O O . GLU A 1 214 ? -11.836 -12.225 11.439 1.00 91.56 214 GLU A O 1
ATOM 1768 N N . LEU A 1 215 ? -11.455 -10.162 12.234 1.00 90.69 215 LEU A N 1
ATOM 1769 C CA . LEU A 1 215 ? -10.019 -10.136 11.971 1.00 90.69 215 LEU A CA 1
ATOM 1770 C C . LEU A 1 215 ? -9.225 -10.558 13.207 1.00 90.69 215 LEU A C 1
ATOM 1772 O O . LEU A 1 215 ? -9.684 -10.458 14.339 1.00 90.69 215 LEU A O 1
ATOM 1776 N N . GLU A 1 216 ? -7.996 -11.008 12.972 1.00 87.94 216 GLU A N 1
ATOM 1777 C CA . GLU A 1 216 ? -7.060 -11.316 14.047 1.00 87.94 216 GLU A CA 1
ATOM 1778 C C . GLU A 1 216 ? -6.498 -10.015 14.639 1.00 87.94 216 GLU A C 1
ATOM 1780 O O . GLU A 1 216 ? -5.880 -9.213 13.935 1.00 87.94 216 GLU A O 1
ATOM 1785 N N . GLY A 1 217 ? -6.705 -9.822 15.939 1.00 86.88 217 GLY A N 1
ATOM 1786 C CA . GLY A 1 217 ? -6.195 -8.689 16.704 1.00 86.88 217 GLY A CA 1
ATOM 1787 C C . GLY A 1 217 ? -7.006 -8.457 17.971 1.00 86.88 217 GLY A C 1
ATOM 1788 O O . GLY A 1 217 ? -8.060 -9.071 18.156 1.00 86.88 217 GLY A O 1
ATOM 1789 N N . ASN A 1 218 ? -6.500 -7.594 18.846 1.00 86.75 218 ASN A N 1
ATOM 1790 C CA . ASN A 1 218 ? -7.101 -7.362 20.158 1.00 86.75 218 ASN A CA 1
ATOM 1791 C C . ASN A 1 218 ? -7.958 -6.092 20.172 1.00 86.75 218 ASN A C 1
ATOM 1793 O O . ASN A 1 218 ? -9.166 -6.171 20.394 1.00 86.75 218 ASN A O 1
ATOM 1797 N N . ASP A 1 219 ? -7.350 -4.935 19.903 1.00 90.56 219 ASP A N 1
ATOM 1798 C CA . ASP A 1 219 ? -8.034 -3.637 19.905 1.00 90.56 219 ASP A CA 1
ATOM 1799 C C . ASP A 1 219 ? -7.924 -2.988 18.525 1.00 90.56 219 ASP A C 1
ATOM 1801 O O . ASP A 1 219 ? -7.016 -2.207 18.233 1.00 90.56 219 ASP A O 1
ATOM 1805 N N . LEU A 1 220 ? -8.827 -3.396 17.631 1.00 93.38 220 LEU A N 1
ATOM 1806 C CA . LEU A 1 220 ? -8.748 -3.058 16.217 1.00 93.38 220 LEU A CA 1
ATOM 1807 C C . LEU A 1 220 ? -9.529 -1.794 15.859 1.00 93.38 220 LEU A C 1
ATOM 1809 O O . LEU A 1 220 ? -10.748 -1.710 16.028 1.00 93.38 220 LEU A O 1
ATOM 1813 N N . TRP A 1 221 ? -8.858 -0.866 15.183 1.00 93.94 221 TRP A N 1
ATOM 1814 C CA . TRP A 1 221 ? -9.493 0.269 14.517 1.00 93.94 221 TRP A CA 1
ATOM 1815 C C . TRP A 1 221 ? -9.027 0.406 13.070 1.00 93.94 221 TRP A C 1
ATOM 1817 O O . TRP A 1 221 ? -8.025 -0.172 12.654 1.00 93.94 221 TRP A O 1
ATOM 1827 N N . MET A 1 222 ? -9.794 1.144 12.263 1.00 94.62 222 MET A N 1
ATOM 1828 C CA . MET A 1 222 ? -9.571 1.204 10.821 1.00 94.62 222 MET A CA 1
ATOM 1829 C C . MET A 1 222 ? -9.591 2.630 10.272 1.00 94.62 222 MET A C 1
ATOM 1831 O O . MET A 1 222 ? -10.506 3.412 10.539 1.00 94.62 222 MET A O 1
ATOM 1835 N N . ILE A 1 223 ? -8.616 2.920 9.413 1.00 94.00 223 ILE A N 1
ATOM 1836 C CA . ILE A 1 223 ? -8.598 4.081 8.522 1.00 94.00 223 ILE A CA 1
ATOM 1837 C C . ILE A 1 223 ? -9.166 3.679 7.171 1.00 94.00 223 ILE A C 1
ATOM 1839 O O . ILE A 1 223 ? -8.739 2.689 6.573 1.00 94.00 223 ILE A O 1
ATOM 1843 N N . GLN A 1 224 ? -10.071 4.502 6.656 1.00 95.12 224 GLN A N 1
ATOM 1844 C CA . GLN A 1 224 ? -10.520 4.473 5.273 1.00 95.12 224 GLN A CA 1
ATOM 1845 C C . GLN A 1 224 ? -9.963 5.680 4.536 1.00 95.12 224 GLN A C 1
ATOM 1847 O O . GLN A 1 224 ? -10.083 6.809 5.002 1.00 95.12 224 GLN A O 1
ATOM 1852 N N . GLY A 1 225 ? -9.392 5.451 3.362 1.00 93.81 225 GLY A N 1
ATOM 1853 C CA . GLY A 1 225 ? -8.878 6.488 2.486 1.00 93.81 225 GLY A CA 1
ATOM 1854 C C . GLY A 1 225 ? -9.544 6.475 1.120 1.00 93.81 225 GLY A C 1
ATOM 1855 O O . GLY A 1 225 ? -9.841 5.413 0.572 1.00 93.81 225 GLY A O 1
ATOM 1856 N N . ARG A 1 226 ? -9.734 7.660 0.547 1.00 93.06 226 ARG A N 1
ATOM 1857 C CA . ARG A 1 226 ? -10.130 7.886 -0.844 1.00 93.06 226 ARG A CA 1
ATOM 1858 C C . ARG A 1 226 ? -8.980 8.555 -1.566 1.00 93.06 226 ARG A C 1
ATOM 1860 O O . ARG A 1 226 ? -8.556 9.636 -1.179 1.00 93.06 226 ARG A O 1
ATOM 1867 N N . ILE A 1 227 ? -8.478 7.904 -2.609 1.00 90.19 227 ILE A N 1
ATOM 1868 C CA . ILE A 1 227 ? -7.341 8.391 -3.389 1.00 90.19 227 ILE A CA 1
ATOM 1869 C C . ILE A 1 227 ? -7.733 8.444 -4.858 1.00 90.19 227 ILE A C 1
ATOM 1871 O O . ILE A 1 227 ? -8.093 7.426 -5.458 1.00 90.19 227 ILE A O 1
ATOM 1875 N N . GLN A 1 228 ? -7.660 9.630 -5.457 1.00 85.44 228 GLN A N 1
ATOM 1876 C CA . GLN A 1 228 ? -7.909 9.793 -6.886 1.00 85.44 228 GLN A CA 1
ATOM 1877 C C . GLN A 1 228 ? -6.849 9.052 -7.714 1.00 85.44 228 GLN A C 1
ATOM 1879 O O . GLN A 1 228 ? -5.673 8.983 -7.361 1.00 85.44 228 GLN A O 1
ATOM 1884 N N . SER A 1 229 ? -7.234 8.464 -8.844 1.00 77.69 229 SER A N 1
ATOM 1885 C CA . SER A 1 229 ? -6.261 7.840 -9.734 1.00 77.69 229 SER A CA 1
ATOM 1886 C C . SER A 1 229 ? -5.445 8.898 -10.465 1.00 77.69 229 SER A C 1
ATOM 1888 O O . SER A 1 229 ? -5.974 9.718 -11.211 1.00 77.69 229 SER A O 1
ATOM 1890 N N . ARG A 1 230 ? -4.122 8.767 -10.373 1.00 65.94 230 ARG A N 1
ATOM 1891 C CA . ARG A 1 230 ? -3.163 9.598 -11.111 1.00 65.94 230 ARG A CA 1
ATOM 1892 C C . ARG A 1 230 ? -3.202 9.457 -12.641 1.00 65.94 230 ARG A C 1
ATOM 1894 O O . ARG A 1 230 ? -2.611 10.262 -13.348 1.00 65.94 230 ARG A O 1
ATOM 1901 N N . HIS A 1 231 ? -3.831 8.397 -13.157 1.00 62.94 231 HIS A N 1
ATOM 1902 C CA . HIS A 1 231 ? -3.893 8.107 -14.596 1.00 62.94 231 HIS A CA 1
ATOM 1903 C C . HIS A 1 231 ? -5.257 8.441 -15.201 1.00 62.94 231 HIS A C 1
ATOM 1905 O O . HIS A 1 231 ? -5.357 8.659 -16.405 1.00 62.94 231 HIS A O 1
ATOM 1911 N N . VAL A 1 232 ? -6.311 8.456 -14.378 1.00 64.50 232 VAL A N 1
ATOM 1912 C CA . VAL A 1 232 ? -7.690 8.656 -14.823 1.00 64.50 232 VAL A CA 1
ATOM 1913 C C . VAL A 1 232 ? -8.433 9.477 -13.778 1.00 64.50 232 VAL A C 1
ATOM 1915 O O . VAL A 1 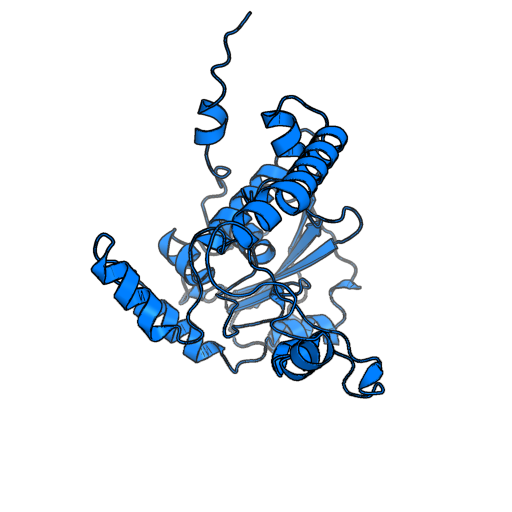232 ? -8.784 8.960 -12.722 1.00 64.50 232 VAL A O 1
ATOM 1918 N N . ARG A 1 233 ? -8.751 10.736 -14.097 1.00 64.62 233 ARG A N 1
ATOM 1919 C CA . ARG A 1 233 ? -9.418 11.661 -13.161 1.00 64.62 233 ARG A CA 1
ATOM 1920 C C . ARG A 1 233 ? -10.728 11.128 -12.571 1.00 64.62 233 ARG A C 1
ATOM 1922 O O . ARG A 1 233 ? -11.027 11.426 -11.424 1.00 64.62 233 ARG A O 1
ATOM 1929 N N . ALA A 1 234 ? -11.490 10.347 -13.339 1.00 69.50 234 ALA A N 1
ATOM 1930 C CA . ALA A 1 234 ? -12.780 9.801 -12.913 1.00 69.50 234 ALA A CA 1
ATOM 1931 C C . ALA A 1 234 ? -12.670 8.576 -11.987 1.00 69.50 234 ALA A C 1
ATOM 1933 O O . ALA A 1 234 ? -13.671 8.146 -11.420 1.00 69.50 234 ALA A O 1
ATOM 1934 N N . LYS A 1 235 ? -11.483 7.971 -11.861 1.00 82.38 235 LYS A N 1
ATOM 1935 C CA . LYS A 1 235 ? -11.310 6.740 -11.091 1.00 82.38 235 LYS A CA 1
ATOM 1936 C C . LYS A 1 235 ? -10.847 7.066 -9.678 1.00 82.38 235 LYS A C 1
ATOM 1938 O O . LYS A 1 235 ? -9.827 7.725 -9.502 1.00 82.38 235 LYS A O 1
ATOM 1943 N N . LEU A 1 236 ? -11.565 6.541 -8.694 1.00 87.69 236 LEU A N 1
ATOM 1944 C CA . LEU A 1 236 ? -11.246 6.651 -7.275 1.00 87.69 236 LEU A CA 1
ATOM 1945 C C . LEU A 1 236 ? -10.848 5.277 -6.732 1.00 87.69 236 LEU A C 1
ATOM 1947 O O . LEU A 1 236 ? -11.473 4.271 -7.073 1.00 87.69 236 LEU A O 1
ATOM 1951 N N . TYR A 1 237 ? -9.819 5.236 -5.896 1.00 92.12 237 TYR A N 1
ATOM 1952 C CA . TYR A 1 237 ? -9.428 4.050 -5.148 1.00 92.12 237 TYR A CA 1
ATOM 1953 C C . TYR A 1 237 ? -9.750 4.240 -3.671 1.00 92.12 237 TYR A C 1
ATOM 1955 O O . TYR A 1 237 ? -9.359 5.234 -3.066 1.00 92.12 237 TYR A O 1
ATOM 1963 N N . TYR A 1 238 ? -10.420 3.249 -3.095 1.00 94.94 238 TYR A N 1
ATOM 1964 C CA . TYR A 1 238 ? -10.576 3.110 -1.653 1.00 94.94 238 TYR A CA 1
ATOM 1965 C C . TYR A 1 238 ? -9.412 2.313 -1.075 1.00 94.94 238 TYR A C 1
ATOM 1967 O O . TYR A 1 238 ? -8.991 1.306 -1.665 1.00 94.94 238 TYR A O 1
ATOM 1975 N N . VAL A 1 239 ? -8.911 2.782 0.060 1.00 95.38 239 VAL A N 1
ATOM 1976 C CA . VAL A 1 239 ? -7.811 2.212 0.834 1.00 95.38 239 VAL A CA 1
ATOM 1977 C C . VAL A 1 239 ? -8.302 1.967 2.253 1.00 95.38 239 VAL A C 1
ATOM 1979 O O . VAL A 1 239 ? -9.037 2.780 2.796 1.00 95.38 239 VAL A O 1
ATOM 1982 N N . TYR A 1 240 ? -7.884 0.861 2.844 1.00 95.56 240 TYR A N 1
ATOM 1983 C CA . TYR A 1 240 ? -8.235 0.437 4.186 1.00 95.56 240 TYR A CA 1
ATOM 1984 C C . TYR A 1 240 ? -6.956 0.016 4.899 1.00 95.56 240 TYR A C 1
ATOM 1986 O O . TYR A 1 240 ? -6.172 -0.754 4.335 1.00 95.56 240 TYR A O 1
ATOM 1994 N N . VAL A 1 241 ? -6.736 0.526 6.105 1.00 94.88 241 VAL A N 1
ATOM 1995 C CA . VAL A 1 241 ? -5.614 0.150 6.975 1.00 94.88 241 VAL A CA 1
ATOM 1996 C C . VAL A 1 241 ? -6.186 -0.120 8.358 1.00 94.88 241 VAL A C 1
ATOM 1998 O O . VAL A 1 241 ? -6.862 0.745 8.906 1.00 94.88 241 VAL A O 1
ATOM 2001 N N . VAL A 1 242 ? -5.955 -1.319 8.882 1.00 94.81 242 VAL A N 1
ATOM 2002 C CA . VAL A 1 242 ? -6.392 -1.749 10.212 1.00 94.81 242 VAL A CA 1
ATOM 2003 C C . VAL A 1 242 ? -5.184 -1.779 11.132 1.00 94.81 242 VAL A C 1
ATOM 2005 O O . VAL A 1 242 ? -4.156 -2.378 10.796 1.00 94.81 242 VAL A O 1
ATOM 2008 N N . ILE A 1 243 ? -5.340 -1.125 12.273 1.00 94.31 243 ILE A N 1
ATOM 2009 C CA . ILE A 1 243 ? -4.337 -0.959 13.311 1.00 94.31 243 ILE A CA 1
ATOM 2010 C C . ILE A 1 243 ? -4.833 -1.692 14.554 1.00 94.31 243 ILE A C 1
ATOM 2012 O O . ILE A 1 243 ? -6.018 -1.630 14.873 1.00 94.31 243 ILE A O 1
ATOM 2016 N N . ASP A 1 244 ? -3.919 -2.389 15.214 1.00 93.44 244 ASP A N 1
ATOM 2017 C CA . ASP A 1 244 ? -4.111 -2.995 16.524 1.00 93.44 244 ASP A CA 1
ATOM 2018 C C . ASP A 1 244 ? -3.431 -2.119 17.576 1.00 93.44 244 ASP A C 1
ATOM 2020 O O . ASP A 1 244 ? -2.219 -1.896 17.511 1.00 93.44 244 ASP A O 1
ATOM 2024 N N . ASN A 1 245 ? -4.235 -1.601 18.503 1.00 89.31 245 ASN A N 1
ATOM 2025 C CA . ASN A 1 245 ? -3.819 -0.730 19.601 1.00 89.31 245 ASN A CA 1
ATOM 2026 C C . ASN A 1 245 ? -3.265 -1.504 20.808 1.00 89.31 245 ASN A C 1
ATOM 2028 O O . ASN A 1 245 ? -3.048 -0.920 21.870 1.00 89.31 245 ASN A O 1
ATOM 2032 N N . ASP A 1 246 ? -3.022 -2.810 20.677 1.00 87.69 246 ASP A N 1
ATOM 2033 C CA . ASP A 1 246 ? -2.315 -3.572 21.700 1.00 87.69 246 ASP A CA 1
ATOM 2034 C C . ASP A 1 246 ? -0.937 -2.950 21.999 1.00 87.69 246 ASP A C 1
ATOM 2036 O O . ASP A 1 246 ? -0.047 -2.922 21.148 1.00 87.69 246 ASP A O 1
ATOM 2040 N N . ASN A 1 247 ? -0.752 -2.495 23.242 1.00 78.25 247 ASN A N 1
ATOM 2041 C CA . ASN A 1 247 ? 0.482 -1.871 23.728 1.00 78.25 247 ASN A CA 1
ATOM 2042 C C . ASN A 1 247 ? 1.715 -2.792 23.644 1.00 78.25 247 ASN A C 1
ATOM 2044 O O . ASN A 1 247 ? 2.844 -2.317 23.777 1.00 78.25 247 ASN A O 1
ATOM 2048 N N . ALA A 1 248 ? 1.527 -4.105 23.470 1.00 81.12 248 ALA A N 1
ATOM 2049 C CA . ALA A 1 248 ? 2.622 -5.040 23.229 1.00 81.12 248 ALA A CA 1
ATOM 2050 C C . ALA A 1 248 ? 3.194 -4.932 21.804 1.00 81.12 248 ALA A C 1
ATOM 2052 O O . ALA A 1 248 ? 4.333 -5.344 21.570 1.00 81.12 248 ALA A O 1
ATOM 2053 N N . LEU A 1 249 ? 2.426 -4.391 20.855 1.00 83.31 249 LEU A N 1
ATOM 2054 C CA . LEU A 1 249 ? 2.819 -4.230 19.460 1.00 83.31 249 LEU A CA 1
ATOM 2055 C C . LEU A 1 249 ? 3.425 -2.850 19.232 1.00 83.31 249 LEU A C 1
ATOM 2057 O O . LEU A 1 249 ? 2.919 -1.843 19.717 1.00 83.31 249 LEU A O 1
ATOM 2061 N N . ASN A 1 250 ? 4.491 -2.801 18.439 1.00 81.81 250 ASN A N 1
ATOM 2062 C CA . ASN A 1 250 ? 5.128 -1.550 18.050 1.00 81.81 250 ASN A CA 1
ATOM 2063 C C . ASN A 1 250 ? 5.400 -1.523 16.543 1.00 81.81 250 ASN A C 1
ATOM 2065 O O . ASN A 1 250 ? 5.529 -2.565 15.889 1.00 81.81 250 ASN A O 1
ATOM 2069 N N . GLY A 1 251 ? 5.483 -0.307 16.003 1.00 88.12 251 GLY A N 1
ATOM 2070 C CA . GLY A 1 251 ? 5.865 -0.057 14.620 1.00 88.12 251 GLY A CA 1
ATOM 2071 C C . GLY A 1 251 ? 5.023 -0.825 13.608 1.00 88.12 251 GLY A C 1
ATOM 2072 O O . GLY A 1 251 ? 3.790 -0.740 13.585 1.00 88.12 251 GLY A O 1
ATOM 2073 N N . ARG A 1 252 ? 5.687 -1.581 12.732 1.00 89.94 252 ARG A N 1
ATOM 2074 C CA . ARG A 1 252 ? 5.029 -2.313 11.638 1.00 89.94 252 ARG A CA 1
ATOM 2075 C C . ARG A 1 252 ? 4.040 -3.366 12.137 1.00 89.94 252 ARG A C 1
ATOM 2077 O O . ARG A 1 252 ? 3.100 -3.687 11.411 1.00 89.94 252 ARG A O 1
ATOM 2084 N N . GLU A 1 253 ? 4.260 -3.946 13.313 1.00 90.00 253 GLU A N 1
ATOM 2085 C CA . GLU A 1 253 ? 3.454 -5.067 13.817 1.00 90.00 253 GLU A CA 1
ATOM 2086 C C . GLU A 1 253 ? 2.055 -4.649 14.274 1.00 90.00 253 GLU A C 1
ATOM 2088 O O . GLU A 1 253 ? 1.131 -5.468 14.225 1.00 90.00 253 GLU A O 1
ATOM 2093 N N . SER A 1 254 ? 1.890 -3.373 14.630 1.00 92.50 254 SER A N 1
ATOM 2094 C CA . SER A 1 254 ? 0.596 -2.760 14.932 1.00 92.50 254 SER A CA 1
ATOM 2095 C C . SER A 1 254 ? -0.281 -2.631 13.679 1.00 92.50 254 SER A C 1
ATOM 2097 O O . SER A 1 254 ? -1.501 -2.597 13.783 1.00 92.50 254 SER A O 1
ATOM 2099 N N . ILE A 1 255 ? 0.293 -2.616 12.467 1.00 92.81 255 ILE A N 1
ATOM 2100 C CA . ILE A 1 255 ? -0.480 -2.606 11.212 1.00 92.81 255 ILE A CA 1
ATOM 2101 C C . ILE A 1 255 ? -0.815 -4.049 10.799 1.00 92.81 255 ILE A C 1
ATOM 2103 O O . ILE A 1 255 ? -0.056 -4.701 10.072 1.00 92.81 255 ILE A O 1
ATOM 2107 N N . LYS A 1 256 ? -1.977 -4.551 11.233 1.00 90.81 256 LYS A N 1
ATOM 2108 C CA . LYS A 1 256 ? -2.394 -5.952 11.024 1.00 90.81 256 LYS A CA 1
ATOM 2109 C C . LYS A 1 256 ? -2.871 -6.247 9.611 1.00 90.81 256 LYS A C 1
ATOM 2111 O O . LYS A 1 256 ? -2.441 -7.225 8.995 1.00 90.81 256 LYS A O 1
ATOM 2116 N N . HIS A 1 257 ? -3.741 -5.395 9.073 1.00 92.00 257 HIS A N 1
ATOM 2117 C CA . HIS A 1 257 ? -4.355 -5.625 7.768 1.00 92.00 257 HIS A CA 1
ATOM 2118 C C . HIS A 1 257 ? -4.382 -4.358 6.922 1.00 92.00 257 HIS A C 1
ATOM 2120 O O . HIS A 1 257 ? -4.534 -3.246 7.418 1.00 92.00 257 HIS A O 1
ATOM 2126 N N . TYR A 1 258 ? -4.267 -4.530 5.610 1.00 93.62 258 TYR A N 1
ATOM 2127 C CA . TYR A 1 258 ? -4.454 -3.450 4.654 1.00 93.62 258 TYR A CA 1
ATOM 2128 C C . TYR A 1 258 ? -5.086 -3.979 3.371 1.00 93.62 258 TYR A C 1
ATOM 2130 O O . TYR A 1 258 ? -4.866 -5.118 2.952 1.00 93.62 258 TYR A O 1
ATOM 2138 N N . TYR A 1 259 ? -5.888 -3.138 2.736 1.00 94.00 259 TYR A N 1
ATOM 2139 C CA . TYR A 1 259 ? -6.563 -3.454 1.489 1.00 94.00 259 TYR A CA 1
ATOM 2140 C C . TYR A 1 259 ? -6.698 -2.190 0.651 1.00 94.00 259 TYR A C 1
ATOM 2142 O O . TYR A 1 259 ? -7.005 -1.116 1.155 1.00 94.00 259 TYR A O 1
ATOM 2150 N N . CYS A 1 260 ? -6.494 -2.304 -0.656 1.00 93.38 260 CYS A N 1
ATOM 2151 C CA . CYS A 1 260 ? -6.882 -1.257 -1.585 1.00 93.38 260 CYS A CA 1
ATOM 2152 C C . CYS A 1 260 ? -7.609 -1.854 -2.785 1.00 93.38 260 CYS A C 1
ATOM 2154 O O . CYS A 1 260 ? -7.182 -2.851 -3.359 1.00 93.38 260 CYS A O 1
ATOM 2156 N N . THR A 1 261 ? -8.659 -1.168 -3.222 1.00 92.25 261 THR A N 1
ATOM 2157 C CA . THR A 1 261 ? -9.478 -1.518 -4.400 1.00 92.25 261 THR A CA 1
ATOM 2158 C C . THR A 1 261 ? -8.737 -1.420 -5.742 1.00 92.25 261 THR A C 1
ATOM 2160 O O . THR A 1 261 ? -9.305 -1.698 -6.799 1.00 92.25 261 THR A O 1
ATOM 2163 N N . CYS A 1 262 ? -7.462 -1.014 -5.752 1.00 86.44 262 CYS A N 1
ATOM 2164 C CA . CYS A 1 262 ? -6.640 -1.095 -6.953 1.00 86.44 262 CYS A CA 1
ATOM 2165 C C . CYS A 1 262 ? -6.290 -2.555 -7.292 1.00 86.44 262 CYS A C 1
ATOM 2167 O O . CYS A 1 262 ? -6.310 -3.432 -6.435 1.00 86.44 262 CYS A O 1
ATOM 2169 N N . HIS A 1 263 ? -5.906 -2.815 -8.546 1.00 77.75 263 HIS A N 1
ATOM 2170 C CA . HIS A 1 263 ? -5.623 -4.176 -9.025 1.00 77.75 263 HIS A CA 1
ATOM 2171 C C . HIS A 1 263 ? -4.575 -4.930 -8.181 1.00 77.75 263 HIS A C 1
ATOM 2173 O O . HIS A 1 263 ? -4.634 -6.150 -8.049 1.00 77.75 263 HIS A O 1
ATOM 2179 N N . ILE A 1 264 ? -3.623 -4.193 -7.604 1.00 77.00 264 ILE A N 1
ATOM 2180 C CA . ILE A 1 264 ? -2.553 -4.744 -6.771 1.00 77.00 264 ILE A CA 1
ATOM 2181 C C . ILE A 1 264 ? -3.012 -4.886 -5.311 1.00 77.00 264 ILE A C 1
ATOM 2183 O O . ILE A 1 264 ? -2.655 -5.846 -4.642 1.00 77.00 264 ILE A O 1
ATOM 2187 N N . GLY A 1 265 ? -3.840 -3.962 -4.824 1.00 80.69 265 GLY A N 1
ATOM 2188 C CA . GLY A 1 265 ? -4.127 -3.777 -3.402 1.00 80.69 265 GLY A CA 1
ATOM 2189 C C . GLY A 1 265 ? -4.982 -4.858 -2.742 1.00 80.69 265 GLY A C 1
ATOM 2190 O O . GLY A 1 265 ? -5.038 -4.884 -1.516 1.00 80.69 265 GLY A O 1
ATOM 2191 N N . LYS A 1 266 ? -5.621 -5.748 -3.517 1.00 81.44 266 LYS A N 1
ATOM 2192 C CA . LYS A 1 266 ? -6.309 -6.943 -2.991 1.00 81.44 266 LYS A CA 1
ATOM 2193 C C . LYS A 1 266 ? -5.342 -8.064 -2.613 1.00 81.44 266 LYS A C 1
ATOM 2195 O O . LYS A 1 266 ? -5.672 -8.913 -1.794 1.00 81.44 266 LYS A O 1
ATOM 2200 N N . ARG A 1 267 ? -4.154 -8.091 -3.215 1.00 73.75 267 ARG A N 1
ATOM 2201 C CA . ARG A 1 267 ? -3.187 -9.177 -3.039 1.00 73.75 267 ARG A CA 1
ATOM 2202 C C . ARG A 1 267 ? -2.431 -8.977 -1.726 1.00 73.75 267 ARG A C 1
ATOM 2204 O O . ARG A 1 267 ? -1.908 -7.896 -1.488 1.00 73.75 267 ARG A O 1
ATOM 2211 N N . THR A 1 268 ? -2.370 -10.016 -0.898 1.00 65.31 268 THR A N 1
ATOM 2212 C CA . THR A 1 268 ? -1.534 -10.071 0.314 1.00 65.31 268 THR A CA 1
ATOM 2213 C C . THR A 1 268 ? -0.060 -10.181 -0.070 1.00 65.31 268 THR A C 1
ATOM 2215 O O . THR A 1 268 ? 0.737 -9.374 0.395 1.00 65.31 268 THR A O 1
ATOM 2218 N N . VAL A 1 269 ? 0.279 -11.111 -0.975 1.00 60.28 269 VAL A N 1
ATOM 2219 C CA . VAL A 1 269 ? 1.557 -11.251 -1.703 1.00 60.28 269 VAL A CA 1
ATOM 2220 C C . VAL A 1 269 ? 1.300 -12.050 -2.998 1.00 60.28 269 VAL A C 1
ATOM 2222 O O . VAL A 1 269 ? 0.509 -12.985 -2.992 1.00 60.28 269 VAL A O 1
ATOM 2225 N N . THR A 1 270 ? 1.946 -11.719 -4.126 1.00 43.78 270 THR A N 1
ATOM 2226 C CA . THR A 1 270 ? 2.015 -12.628 -5.303 1.00 43.78 270 THR A CA 1
ATOM 2227 C C . THR A 1 270 ? 3.431 -12.654 -5.868 1.00 43.78 270 THR A C 1
ATOM 2229 O O . THR A 1 270 ? 4.195 -11.726 -5.617 1.00 43.78 270 THR A O 1
ATOM 2232 N N . THR A 1 271 ? 3.754 -13.656 -6.692 1.00 34.50 271 THR A N 1
ATOM 2233 C CA . THR A 1 271 ? 5.062 -13.899 -7.346 1.00 34.50 271 THR A CA 1
ATOM 2234 C C . THR A 1 271 ? 5.665 -12.680 -8.071 1.00 34.50 271 THR A C 1
ATOM 2236 O O . THR A 1 271 ? 6.850 -12.677 -8.380 1.00 34.50 271 THR A O 1
ATOM 2239 N N . TYR A 1 272 ? 4.872 -11.627 -8.319 1.00 35.50 272 TYR A N 1
ATOM 2240 C CA . TYR A 1 272 ? 5.290 -10.382 -8.978 1.00 35.50 272 TYR A CA 1
ATOM 2241 C C . TYR A 1 272 ? 4.792 -9.099 -8.278 1.00 35.50 272 TYR A C 1
ATOM 2243 O O . TYR A 1 272 ? 4.897 -8.013 -8.844 1.00 35.50 272 TYR A O 1
ATOM 2251 N N . SER A 1 273 ? 4.219 -9.203 -7.072 1.00 42.03 273 SER A N 1
ATOM 2252 C CA . SER A 1 273 ? 3.776 -8.058 -6.262 1.00 42.03 273 SER A CA 1
ATOM 2253 C C . SER A 1 273 ? 4.336 -8.185 -4.855 1.00 42.03 273 SER A C 1
ATOM 2255 O O . SER A 1 273 ? 3.823 -8.958 -4.043 1.00 42.03 273 SER A O 1
ATOM 2257 N N . THR A 1 274 ? 5.374 -7.406 -4.581 1.00 54.00 274 THR A N 1
ATOM 2258 C CA . THR A 1 274 ? 5.994 -7.271 -3.267 1.00 54.00 274 THR A CA 1
ATOM 2259 C C . THR A 1 274 ? 5.240 -6.204 -2.472 1.00 54.00 274 THR A C 1
ATOM 2261 O O . THR A 1 274 ? 5.282 -5.025 -2.818 1.00 54.00 274 THR A O 1
ATOM 2264 N N . GLY A 1 275 ? 4.525 -6.625 -1.431 1.00 70.31 275 GLY A N 1
ATOM 2265 C CA . GLY A 1 275 ? 4.022 -5.740 -0.377 1.00 70.31 275 GLY A CA 1
ATOM 2266 C C . GLY A 1 275 ? 2.757 -4.959 -0.721 1.00 70.31 275 GLY A C 1
ATOM 2267 O O . GLY A 1 275 ? 1.973 -5.333 -1.596 1.00 70.31 275 GLY A O 1
ATOM 2268 N N . CYS A 1 276 ? 2.541 -3.877 0.025 1.00 82.44 276 CYS A N 1
ATOM 2269 C CA . CYS A 1 276 ? 1.379 -3.014 -0.128 1.00 82.44 276 CYS A CA 1
ATOM 2270 C C . CYS A 1 276 ? 1.461 -2.168 -1.413 1.00 82.44 276 CYS A C 1
ATOM 2272 O O . CYS A 1 276 ? 2.533 -1.857 -1.928 1.00 82.44 276 CYS A O 1
ATOM 2274 N N . CYS A 1 277 ? 0.314 -1.769 -1.964 1.00 86.81 277 CYS A N 1
ATOM 2275 C CA . CYS A 1 277 ? 0.311 -0.858 -3.109 1.00 86.81 277 CYS A CA 1
ATOM 2276 C C . CYS A 1 277 ? 0.717 0.568 -2.693 1.00 86.81 277 CYS A C 1
ATOM 2278 O O . CYS A 1 277 ? 0.526 0.958 -1.540 1.00 86.81 277 CYS A O 1
ATOM 2280 N N . ALA A 1 278 ? 1.171 1.383 -3.652 1.00 85.31 278 ALA A N 1
ATOM 2281 C CA . ALA A 1 278 ? 1.516 2.787 -3.414 1.00 85.31 278 ALA A CA 1
ATOM 2282 C C . ALA A 1 278 ? 0.403 3.586 -2.707 1.00 85.31 278 ALA A C 1
ATOM 2284 O O . ALA A 1 278 ? 0.714 4.444 -1.898 1.00 85.31 278 ALA A O 1
ATOM 2285 N N . HIS A 1 279 ? -0.878 3.275 -2.944 1.00 88.44 279 HIS A N 1
ATOM 2286 C CA . HIS A 1 279 ? -2.001 3.944 -2.276 1.00 88.44 279 HIS A CA 1
ATOM 2287 C C . HIS A 1 279 ? -2.044 3.662 -0.763 1.00 88.44 279 HIS A C 1
ATOM 2289 O O . HIS A 1 279 ? -2.173 4.591 0.029 1.00 88.44 279 HIS A O 1
ATOM 2295 N N . CYS A 1 280 ? -1.897 2.393 -0.355 1.00 92.12 280 CYS A N 1
ATOM 2296 C CA . CYS A 1 280 ? -1.764 2.015 1.058 1.00 92.12 280 CYS A CA 1
ATOM 2297 C C . CYS A 1 280 ? -0.517 2.657 1.663 1.00 92.12 280 CYS A C 1
ATOM 2299 O O . CYS A 1 280 ? -0.577 3.252 2.736 1.00 92.12 280 CYS A O 1
ATOM 2301 N N . MET A 1 281 ? 0.598 2.572 0.935 1.00 89.81 281 MET A N 1
ATOM 2302 C CA . MET A 1 281 ? 1.875 3.109 1.375 1.00 89.81 281 MET A CA 1
ATOM 2303 C C . MET A 1 281 ? 1.826 4.628 1.575 1.00 89.81 281 MET A C 1
ATOM 2305 O O . MET A 1 281 ? 2.451 5.117 2.504 1.00 89.81 281 MET A O 1
ATOM 2309 N N . THR A 1 282 ? 1.075 5.382 0.764 1.00 88.75 282 THR A N 1
ATOM 2310 C CA . THR A 1 282 ? 0.909 6.833 0.951 1.00 88.75 282 THR A CA 1
ATOM 2311 C C . THR A 1 282 ? 0.245 7.167 2.279 1.00 88.75 282 THR A C 1
ATOM 2313 O O . THR A 1 282 ? 0.706 8.086 2.946 1.00 88.75 282 THR A O 1
ATOM 2316 N N . ILE A 1 283 ? -0.793 6.435 2.690 1.00 90.00 283 ILE A N 1
ATOM 2317 C CA . ILE A 1 283 ? -1.446 6.676 3.986 1.00 90.00 283 ILE A CA 1
ATOM 2318 C C . ILE A 1 283 ? -0.488 6.315 5.122 1.00 90.00 283 ILE A C 1
ATOM 2320 O O . ILE A 1 283 ? -0.218 7.147 5.982 1.00 90.00 283 ILE A O 1
ATOM 2324 N N . VAL A 1 284 ? 0.091 5.110 5.077 1.00 91.19 284 VAL A N 1
ATOM 2325 C CA . VAL A 1 284 ? 1.004 4.631 6.125 1.00 91.19 284 VAL A CA 1
ATOM 2326 C C . VAL A 1 284 ? 2.209 5.554 6.267 1.00 91.19 284 VAL A C 1
ATOM 2328 O O . VAL A 1 284 ? 2.518 5.975 7.368 1.00 91.19 284 VAL A O 1
ATOM 2331 N N . LEU A 1 285 ? 2.853 5.950 5.169 1.00 87.75 285 LEU A N 1
ATOM 2332 C CA . LEU A 1 285 ? 4.022 6.829 5.207 1.00 87.75 285 LEU A CA 1
ATOM 2333 C C . LEU A 1 285 ? 3.735 8.180 5.884 1.00 87.75 285 LEU A C 1
ATOM 2335 O O . LEU A 1 285 ? 4.623 8.715 6.541 1.00 87.75 285 LEU A O 1
ATOM 2339 N N . ASN A 1 286 ? 2.527 8.728 5.715 1.00 83.06 286 ASN A N 1
ATOM 2340 C CA . ASN A 1 286 ? 2.166 10.043 6.249 1.00 83.06 286 ASN A CA 1
ATOM 2341 C C . ASN A 1 286 ? 1.880 10.051 7.746 1.00 83.06 286 ASN A C 1
ATOM 2343 O O . ASN A 1 286 ? 2.235 11.021 8.410 1.00 83.06 286 ASN A O 1
ATOM 2347 N N . TYR A 1 287 ? 1.265 8.987 8.261 1.00 83.81 287 TYR A N 1
ATOM 2348 C CA . TYR A 1 287 ? 0.897 8.902 9.675 1.00 83.81 287 TYR A CA 1
ATOM 2349 C C . TYR A 1 287 ? 1.902 8.110 10.514 1.00 83.81 287 TYR A C 1
ATOM 2351 O O . TYR A 1 287 ? 1.974 8.321 11.717 1.00 83.81 287 TYR A O 1
ATOM 2359 N N . ALA A 1 288 ? 2.710 7.245 9.893 1.00 82.62 288 ALA A N 1
ATOM 2360 C CA . ALA A 1 288 ? 3.733 6.473 10.591 1.00 82.62 288 ALA A CA 1
ATOM 2361 C C . ALA A 1 288 ? 5.028 7.244 10.858 1.00 82.62 288 ALA A C 1
ATOM 2363 O O . ALA A 1 288 ? 5.747 6.951 11.807 1.00 82.62 288 ALA A O 1
ATOM 2364 N N . LYS A 1 289 ? 5.376 8.196 9.992 1.00 69.75 289 LYS A N 1
ATOM 2365 C CA . LYS A 1 289 ? 6.488 9.122 10.236 1.00 69.75 289 LYS A CA 1
ATOM 2366 C C . LYS A 1 289 ? 5.925 10.342 10.966 1.00 69.75 289 LYS A C 1
ATOM 2368 O O . LYS A 1 289 ? 4.742 10.598 10.796 1.00 69.75 289 LYS A O 1
ATOM 2373 N N . ASP A 1 290 ? 6.730 11.100 11.721 1.00 56.25 290 ASP A N 1
ATOM 2374 C CA . ASP A 1 290 ? 6.339 12.303 12.500 1.00 56.25 290 ASP A CA 1
ATOM 2375 C C . ASP A 1 290 ? 5.693 13.450 11.662 1.00 56.25 290 ASP A C 1
ATOM 2377 O O . ASP A 1 290 ? 6.186 14.571 11.601 1.00 56.25 290 ASP A O 1
ATOM 2381 N N . ARG A 1 291 ? 4.573 13.180 10.979 1.00 57.50 291 ARG A N 1
ATOM 2382 C CA . ARG A 1 291 ? 3.683 14.070 10.212 1.00 57.50 291 ARG A CA 1
ATOM 2383 C C . ARG A 1 291 ? 4.319 14.936 9.120 1.00 57.50 291 ARG A C 1
ATOM 2385 O O . ARG A 1 291 ? 3.654 15.797 8.543 1.00 57.50 291 ARG A O 1
ATOM 2392 N N . HIS A 1 292 ? 5.576 14.686 8.761 1.00 51.25 292 HIS A N 1
ATOM 2393 C CA . HIS A 1 292 ? 6.314 15.473 7.773 1.00 51.25 292 HIS A CA 1
ATOM 2394 C C . HIS A 1 292 ? 7.009 14.575 6.748 1.00 51.25 292 HIS A C 1
ATOM 2396 O O . HIS A 1 292 ? 8.230 14.397 6.743 1.00 51.25 292 HIS A O 1
ATOM 2402 N N . VAL A 1 293 ? 6.228 13.989 5.839 1.00 52.03 293 VAL A N 1
ATOM 2403 C CA . VAL A 1 293 ? 6.798 13.328 4.663 1.00 52.03 293 VAL A CA 1
ATOM 2404 C C . VAL A 1 293 ? 7.305 14.410 3.725 1.00 52.03 293 VAL A C 1
ATOM 2406 O O . VAL A 1 293 ? 6.539 15.069 3.033 1.00 52.03 293 VAL A O 1
ATOM 2409 N N . ILE A 1 294 ? 8.618 14.593 3.683 1.00 46.09 294 ILE A N 1
ATOM 2410 C CA . ILE A 1 294 ? 9.242 15.403 2.641 1.00 46.09 294 ILE A CA 1
ATOM 2411 C C . ILE A 1 294 ? 8.936 14.701 1.300 1.00 46.09 294 ILE A C 1
ATOM 2413 O O . ILE A 1 294 ? 9.246 13.507 1.164 1.00 46.09 294 ILE A O 1
ATOM 2417 N N . PRO A 1 295 ? 8.298 15.373 0.319 1.00 48.81 295 PRO A N 1
ATOM 2418 C CA . PRO A 1 295 ? 8.069 14.799 -1.006 1.00 48.81 295 PRO A CA 1
ATOM 2419 C C . PRO A 1 295 ? 9.400 14.307 -1.606 1.00 48.81 295 PRO A C 1
ATOM 2421 O O . PRO A 1 295 ? 10.474 14.794 -1.244 1.00 48.81 295 PRO A O 1
ATOM 2424 N N . PRO A 1 296 ? 9.390 13.301 -2.497 1.00 36.12 296 PRO A N 1
ATOM 2425 C CA . PRO A 1 296 ? 10.616 12.673 -2.937 1.00 36.12 296 PRO A CA 1
ATOM 2426 C C . PRO A 1 296 ? 11.409 13.686 -3.763 1.00 36.12 296 PRO A C 1
ATOM 2428 O O . PRO A 1 296 ? 10.986 14.092 -4.844 1.00 36.12 296 PRO A O 1
ATOM 2431 N N . SER A 1 297 ? 12.591 14.017 -3.237 1.00 33.94 297 SER A N 1
ATOM 2432 C CA . SER A 1 297 ? 13.684 14.746 -3.880 1.00 33.94 297 SER A CA 1
ATOM 2433 C C . SER A 1 297 ? 13.426 16.246 -4.170 1.00 33.94 297 SER A C 1
ATOM 2435 O O . SER A 1 297 ? 12.906 16.585 -5.237 1.00 33.94 297 SER A O 1
ATOM 2437 N N . PRO A 1 298 ? 13.989 17.150 -3.339 1.00 41.31 298 PRO A N 1
ATOM 2438 C CA . PRO A 1 298 ? 14.395 18.492 -3.775 1.00 41.31 298 PRO A CA 1
ATOM 2439 C C . PRO A 1 298 ? 15.490 18.438 -4.860 1.00 41.31 298 PRO A C 1
ATOM 2441 O O . PRO A 1 298 ? 15.724 19.403 -5.576 1.00 41.31 298 PRO A O 1
ATOM 2444 N N . SER A 1 299 ? 16.160 17.295 -5.061 1.00 33.38 299 SER A N 1
ATOM 2445 C CA . SER A 1 299 ? 17.182 17.133 -6.109 1.00 33.38 299 SER A CA 1
ATOM 2446 C C . SER A 1 299 ? 16.659 17.288 -7.546 1.00 33.38 299 SER A C 1
ATOM 2448 O O . SER A 1 299 ?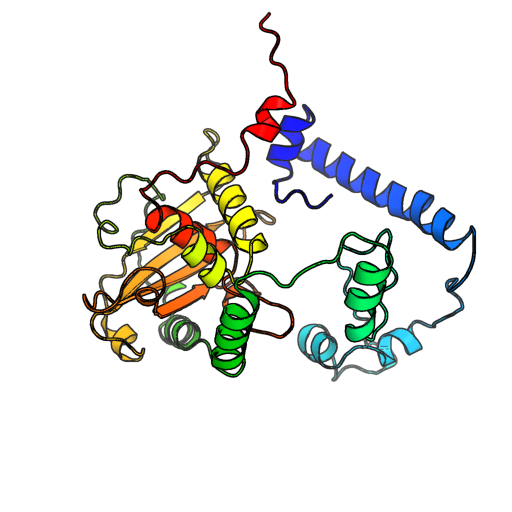 17.461 17.529 -8.440 1.00 33.38 299 SER A O 1
ATOM 2450 N N . LEU A 1 300 ? 15.342 17.221 -7.777 1.00 34.09 300 LEU A N 1
ATOM 2451 C CA . LEU A 1 300 ? 14.724 17.612 -9.054 1.00 34.09 300 LEU A CA 1
ATOM 2452 C C . LEU A 1 300 ? 14.377 19.110 -9.106 1.00 34.09 300 LEU A C 1
ATOM 2454 O O . LEU A 1 300 ? 14.301 19.665 -10.199 1.00 34.09 300 LEU A O 1
ATOM 2458 N N . GLU A 1 301 ? 14.219 19.780 -7.960 1.00 35.75 301 GLU A N 1
ATOM 2459 C CA . GLU A 1 301 ? 14.128 21.247 -7.895 1.00 35.75 301 GLU A CA 1
ATOM 2460 C C . GLU A 1 301 ? 15.491 21.885 -8.206 1.00 35.75 301 GLU A C 1
ATOM 2462 O O . GLU A 1 301 ? 15.554 22.882 -8.921 1.00 35.75 301 GLU A O 1
ATOM 2467 N N . ASN A 1 302 ? 16.586 21.235 -7.795 1.00 32.88 302 ASN A N 1
ATOM 2468 C CA . ASN A 1 302 ? 17.966 21.672 -8.049 1.00 32.88 302 ASN A CA 1
ATOM 2469 C C . ASN A 1 302 ? 18.437 21.530 -9.511 1.00 32.88 302 ASN A C 1
ATOM 2471 O O . ASN A 1 302 ? 19.535 21.974 -9.839 1.00 32.88 302 ASN A O 1
ATOM 2475 N N . VAL A 1 303 ? 17.637 20.941 -10.408 1.00 32.78 303 VAL A N 1
ATOM 2476 C CA . VAL A 1 303 ? 17.931 20.948 -11.859 1.00 32.78 303 VAL A CA 1
ATOM 2477 C C . VAL A 1 303 ? 17.581 22.305 -12.483 1.00 32.78 303 VAL A C 1
ATOM 2479 O O . VAL A 1 303 ? 18.092 22.659 -13.544 1.00 32.78 303 VAL A O 1
ATOM 2482 N N . ILE A 1 304 ? 16.750 23.108 -11.813 1.00 33.28 304 ILE A N 1
ATOM 2483 C CA . ILE A 1 304 ? 16.419 24.462 -12.244 1.00 33.28 304 ILE A CA 1
ATOM 2484 C C . ILE A 1 304 ? 17.159 25.440 -11.335 1.00 33.28 304 ILE A C 1
ATOM 2486 O O . ILE A 1 304 ? 16.659 25.842 -10.287 1.00 33.28 304 ILE A O 1
ATOM 2490 N N . MET A 1 305 ? 18.338 25.882 -11.777 1.00 28.48 305 MET A N 1
ATOM 2491 C CA . MET A 1 305 ? 18.913 27.137 -11.293 1.00 28.48 305 MET A CA 1
ATOM 2492 C C . MET A 1 305 ? 17.911 28.249 -11.627 1.00 28.48 305 MET A C 1
ATOM 2494 O O . MET A 1 305 ? 17.786 28.665 -12.781 1.00 28.48 305 MET A O 1
ATOM 2498 N N . ARG A 1 306 ? 17.135 28.693 -10.634 1.00 32.94 306 ARG A N 1
ATOM 2499 C CA . ARG A 1 306 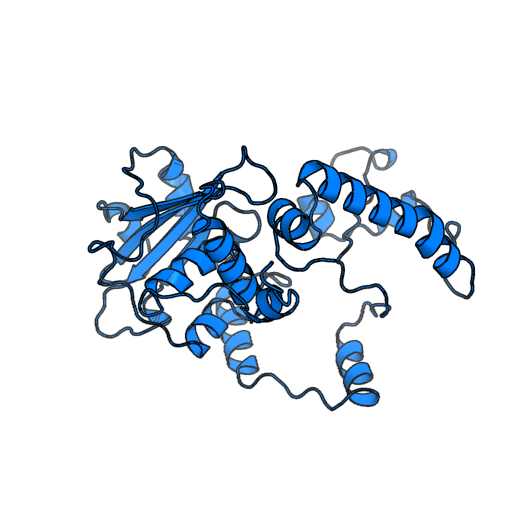? 16.307 29.894 -10.752 1.00 32.94 306 ARG A CA 1
ATOM 2500 C C . ARG A 1 306 ? 17.255 31.090 -10.743 1.00 32.94 306 ARG A C 1
ATOM 2502 O O . ARG A 1 306 ? 17.643 31.565 -9.683 1.00 32.94 306 ARG A O 1
ATOM 2509 N N . THR A 1 307 ? 17.664 31.566 -11.915 1.00 31.97 307 THR A N 1
ATOM 2510 C CA . THR A 1 307 ? 18.188 32.930 -12.012 1.00 31.97 307 THR A CA 1
ATOM 2511 C C . THR A 1 307 ? 17.004 33.870 -11.870 1.00 31.97 307 THR A C 1
ATOM 2513 O O . THR A 1 307 ? 16.139 33.917 -12.746 1.00 31.97 307 THR A O 1
ATOM 2516 N N . ASN A 1 308 ? 16.941 34.549 -10.726 1.00 32.22 308 ASN A N 1
ATOM 2517 C CA . ASN A 1 308 ? 16.024 35.656 -10.506 1.00 32.22 308 ASN A CA 1
ATOM 2518 C C . ASN A 1 308 ? 16.340 36.744 -11.542 1.00 32.22 308 ASN A C 1
ATOM 2520 O O . ASN A 1 308 ? 17.475 37.218 -11.589 1.00 32.22 308 ASN A O 1
ATOM 2524 N N . ASN A 1 309 ? 15.344 37.100 -12.352 1.00 34.09 309 ASN A N 1
ATOM 2525 C CA . ASN A 1 309 ? 15.277 38.399 -13.015 1.00 34.09 309 ASN A CA 1
ATOM 2526 C C . ASN A 1 309 ? 14.345 39.286 -12.199 1.00 34.09 309 ASN A C 1
ATOM 2528 O O . ASN A 1 309 ? 13.273 38.766 -11.809 1.00 34.09 309 ASN A O 1
#

Organism: Euphydryas editha (NCBI:txid104508)

InterPro domains:
  IPR007527 Zinc finger, SWIM-type [PS50966] (237-288)

Sequence (309 aa):
MRTGDSNKRLGTIFKTSERTFGRMLKTATESLLNDFVPILCTLYVYLGFDHITRAQVVERNLFLPNALFGNPDDNPAERRAIVICDGSYIYLQKSTNYFFQPAIINAFHVLIEDNVHASTILNIINNRLNTRNHLSEIVERYNYNRKRAQFRLMSADMPEFEDFPRLEEEELFLFALGIYQLKQARCYYGEHIQEDGSFIIELFREPDHGHLSELEGNDLWMIQGRIQSRHVRAKLYYVYVVIDNDNALNGRESIKHYYCTCHIGKRTVTTYSTGCCAHCMTIVLNYAKDRHVIPPSPSLENVIMRTNN

Radius of gyration: 22.64 Å; chains: 1; bounding box: 52×59×63 Å

Secondary structure (DSSP, 8-state):
---S--HHHHHHHTTS-HHHHHHHHHHHHHHIIIIIHHHHHHSSSS--GGGS-HHHHHHT--HHHHHHH--TTS-TTTPPP-----SS-SS----S-TTHHHHHHHHHSS--PPPTTHHHHHHHHHHHTT---HHHHHHHHTTGGGS----EE--S--GGGTTSPP--HHHHHHHHTSHHHHHHHHHHHHHHT-TT--S-EEEEEE---GGGGGSS-SSEEEEEEEEE-SS-TT-EEEEEEEEE--TT--GGGGEEEEEESSTTTT-S-BTTB-SS-HHHHHHHHHHHSSS--PPS-GGGGGGS-----